Protein AF-0000000076640493 (afdb_homodimer)

Radius of gyration: 22.5 Å; Cα contacts (8 Å, |Δi|>4): 505; chains: 2; bounding box: 35×68×51 Å

Solvent-accessible surface area (backbone atoms only — not comparable to full-atom values): 16383 Å² total; per-residue (Å²): 97,77,55,54,70,62,35,29,51,44,50,42,51,49,31,52,55,39,29,30,78,77,80,55,56,39,42,59,64,56,50,20,62,59,52,73,42,58,56,70,62,48,51,54,45,51,48,40,34,31,75,62,58,53,27,40,75,43,84,66,97,79,19,25,38,29,68,58,60,61,37,74,76,38,31,47,40,57,54,40,35,49,64,70,41,64,49,76,70,67,59,42,83,66,68,30,63,79,46,38,92,88,50,30,35,66,56,38,71,66,46,49,54,52,35,49,51,52,48,50,54,29,55,74,34,26,30,30,62,38,19,49,50,18,54,75,65,67,36,30,76,34,60,86,53,67,69,78,69,44,70,114,96,78,55,55,70,64,34,30,51,44,51,43,50,49,30,52,54,40,33,35,82,77,78,56,57,39,41,61,63,56,52,19,64,61,51,72,39,58,57,70,61,47,49,54,45,50,47,40,34,31,74,63,58,52,27,39,74,42,84,64,96,80,20,24,39,30,68,58,61,60,36,72,75,39,31,46,39,56,54,40,34,49,65,70,41,65,49,77,68,67,59,43,86,66,69,30,63,82,47,38,93,89,49,28,35,66,57,39,70,67,47,49,54,52,36,48,50,51,49,50,55,29,54,74,34,26,30,31,60,38,19,50,50,19,55,76,65,67,39,32,76,32,60,84,53,67,67,75,71,40,67,132

Sequence (304 aa):
MLLSKSCVYGLRATLLLASYQNGGYTSIKDLSNKLDISFHFLTKILQQLTAAELLESMKGPKGGVRLSGESSDITLREVVIAIDGPDIFTECVLGLPGCGSEKPCPMHAMWAETRDDIEQMLQTTSLEDMSKEGMEQDLRITADGHFVWGEPMLLSKSCVYGLRATLLLASYQNGGYTSIKDLSNKLDISFHFLTKILQQLTAAELLESMKGPKGGVRLSGESSDITLREVVIAIDGPDIFTECVLGLPGCGSEKPCPMHAMWAETRDDIEQMLQTTSLEDMSKEGMEQDLRITADGHFVWGEP

Nearest PDB structures (foldseek):
  2y75-assembly1_E  TM=9.078E-01  e=1.718E-09  Bacillus subtilis
  6hse-assembly1_A  TM=7.631E-01  e=3.726E-09  Streptomyces venezuelae ATCC 10712
  6y45-assembly2_D  TM=7.497E-01  e=2.936E-09  Streptomyces venezuelae ATCC 10712
  3lwf-assembly1_A  TM=7.817E-01  e=1.109E-07  Listeria innocua
  7b0c-assembly1_B  TM=7.750E-01  e=1.130E-06  Streptomyces coelicolor A3(2)

Organism: NCBI:txid1194090

Structure (mmCIF, N/CA/C/O backbone):
data_AF-0000000076640493-model_v1
#
loop_
_entity.id
_entity.type
_entity.pdbx_description
1 polymer 'Transcriptional regulator, BadM/Rrf2 family'
#
loop_
_atom_site.group_PDB
_atom_site.id
_atom_site.type_symbol
_atom_site.label_atom_id
_atom_site.label_alt_id
_atom_site.label_comp_id
_atom_site.label_asym_id
_atom_site.label_entity_id
_atom_site.label_seq_id
_atom_site.pdbx_PDB_ins_code
_atom_site.Cartn_x
_atom_site.Cartn_y
_atom_site.Cartn_z
_atom_site.occupancy
_atom_site.B_iso_or_equiv
_atom_site.auth_seq_id
_atom_site.auth_comp_id
_atom_site.auth_asym_id
_atom_site.auth_atom_id
_atom_site.pdbx_PDB_model_num
ATOM 1 N N . MET A 1 1 ? -4.316 -0.406 -2.629 1 67.12 1 MET A N 1
ATOM 2 C CA . MET A 1 1 ? -3.59 -1.666 -2.75 1 67.12 1 MET A CA 1
ATOM 3 C C . MET A 1 1 ? -2.127 -1.489 -2.359 1 67.12 1 MET A C 1
ATOM 5 O O . MET A 1 1 ? -1.512 -0.471 -2.682 1 67.12 1 MET A O 1
ATOM 9 N N . LEU A 1 2 ? -1.674 -2.475 -1.563 1 78.62 2 LEU A N 1
ATOM 10 C CA . LEU A 1 2 ? -0.295 -2.482 -1.087 1 78.62 2 LEU A CA 1
ATOM 11 C C . LEU A 1 2 ? 0.681 -2.637 -2.248 1 78.62 2 LEU A C 1
ATOM 13 O O . LEU A 1 2 ? 1.714 -1.965 -2.291 1 78.62 2 LEU A O 1
ATOM 17 N N . LEU A 1 3 ? 0.283 -3.41 -3.189 1 91.81 3 LEU A N 1
ATOM 18 C CA . LEU A 1 3 ? 1.104 -3.736 -4.348 1 91.81 3 LEU A CA 1
ATOM 19 C C . LEU A 1 3 ? 0.457 -3.23 -5.633 1 91.81 3 LEU A C 1
ATOM 21 O O . LEU A 1 3 ? -0.768 -3.107 -5.711 1 91.81 3 LEU A O 1
ATOM 25 N N . SER A 1 4 ? 1.359 -2.945 -6.645 1 93.06 4 SER A N 1
ATOM 26 C CA . SER A 1 4 ? 0.813 -2.566 -7.941 1 93.06 4 SER A CA 1
ATOM 27 C C . SER A 1 4 ? 0.044 -3.721 -8.578 1 93.06 4 SER A C 1
ATOM 29 O O . SER A 1 4 ? 0.229 -4.879 -8.203 1 93.06 4 SER A O 1
ATOM 31 N N . LYS A 1 5 ? -0.754 -3.369 -9.523 1 93.69 5 LYS A N 1
ATOM 32 C CA . LYS A 1 5 ? -1.479 -4.398 -10.266 1 93.69 5 LYS A CA 1
ATOM 33 C C . LYS A 1 5 ? -0.515 -5.371 -10.938 1 93.69 5 LYS A C 1
ATOM 35 O O . LYS A 1 5 ? -0.752 -6.582 -10.945 1 93.69 5 LYS A O 1
ATOM 40 N N . SER A 1 6 ? 0.51 -4.828 -11.531 1 97.19 6 SER A N 1
ATOM 41 C CA . SER A 1 6 ? 1.519 -5.66 -12.172 1 97.19 6 SER A CA 1
ATOM 42 C C . SER A 1 6 ? 2.117 -6.664 -11.195 1 97.19 6 SER A C 1
ATOM 44 O O . SER A 1 6 ? 2.299 -7.836 -11.531 1 97.19 6 SER A O 1
ATOM 46 N N . CYS A 1 7 ? 2.445 -6.199 -10.078 1 97.06 7 CYS A N 1
ATOM 47 C CA . CYS A 1 7 ? 3.055 -7.066 -9.078 1 97.06 7 CYS A CA 1
ATOM 48 C C . CYS A 1 7 ? 2.082 -8.156 -8.641 1 97.06 7 CYS A C 1
ATOM 50 O O . CYS A 1 7 ? 2.471 -9.312 -8.477 1 97.06 7 CYS A O 1
ATOM 52 N N . VAL A 1 8 ? 0.856 -7.797 -8.438 1 95.88 8 VAL A N 1
ATOM 53 C CA . VAL A 1 8 ? -0.184 -8.75 -8.062 1 95.88 8 VAL A CA 1
ATOM 54 C C . VAL A 1 8 ? -0.294 -9.844 -9.117 1 95.88 8 VAL A C 1
ATOM 56 O O . VAL A 1 8 ? -0.27 -11.031 -8.797 1 95.88 8 VAL A O 1
ATOM 59 N N . TYR A 1 9 ? -0.321 -9.469 -10.297 1 96.94 9 TYR A N 1
ATOM 60 C CA . TYR A 1 9 ? -0.409 -10.438 -11.391 1 96.94 9 TYR A CA 1
ATOM 61 C C . TYR A 1 9 ? 0.854 -11.281 -11.469 1 96.94 9 TYR A C 1
ATOM 63 O O . TYR A 1 9 ? 0.787 -12.484 -11.758 1 96.94 9 TYR A O 1
ATOM 71 N N . GLY A 1 10 ? 1.921 -10.648 -11.25 1 97.94 10 GLY A N 1
ATOM 72 C CA . GLY A 1 10 ? 3.172 -11.391 -11.219 1 97.94 10 GLY A CA 1
ATOM 73 C C . GLY A 1 10 ? 3.199 -12.461 -10.141 1 97.94 10 GLY A C 1
ATOM 74 O O . GLY A 1 10 ? 3.662 -13.578 -10.383 1 97.94 10 GLY A O 1
ATOM 75 N N . LEU A 1 11 ? 2.719 -12.055 -9.023 1 96.81 11 LEU A N 1
ATOM 76 C CA . LEU A 1 11 ? 2.646 -13.023 -7.93 1 96.81 11 LEU A CA 1
ATOM 77 C C . LEU A 1 11 ? 1.721 -14.18 -8.289 1 96.81 11 LEU A C 1
ATOM 79 O O . LEU A 1 11 ? 2.072 -15.344 -8.086 1 96.81 11 LEU A O 1
ATOM 83 N N . ARG A 1 12 ? 0.592 -13.883 -8.844 1 96 12 ARG A N 1
ATOM 84 C CA . ARG A 1 12 ? -0.339 -14.93 -9.234 1 96 12 ARG A CA 1
ATOM 85 C C . ARG A 1 12 ? 0.286 -15.852 -10.281 1 96 12 ARG A C 1
ATOM 87 O O . ARG A 1 12 ? 0.169 -17.078 -10.18 1 96 12 ARG A O 1
ATOM 94 N N . ALA A 1 13 ? 0.928 -15.312 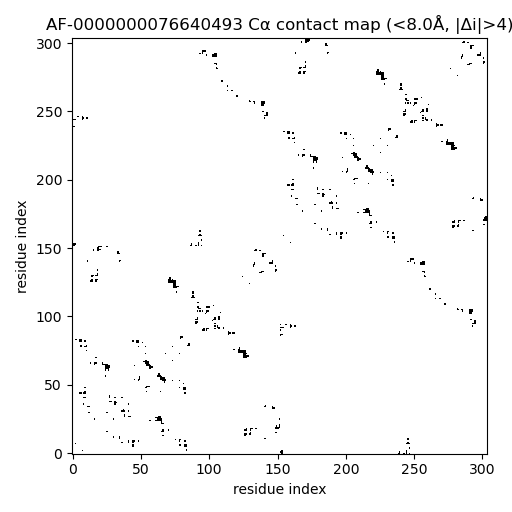-11.195 1 96.62 13 ALA A N 1
ATOM 95 C CA . ALA A 1 13 ? 1.551 -16.078 -12.273 1 96.62 13 ALA A CA 1
ATOM 96 C C . ALA A 1 13 ? 2.65 -17 -11.727 1 96.62 13 ALA A C 1
ATOM 98 O O . ALA A 1 13 ? 2.715 -18.172 -12.078 1 96.62 13 ALA A O 1
ATOM 99 N N . THR A 1 14 ? 3.477 -16.469 -10.906 1 96.88 14 THR A N 1
ATOM 100 C CA . THR A 1 14 ? 4.598 -17.25 -10.398 1 96.88 14 THR A CA 1
ATOM 101 C C . THR A 1 14 ? 4.109 -18.328 -9.438 1 96.88 14 THR A C 1
ATOM 103 O O . THR A 1 14 ? 4.695 -19.406 -9.359 1 96.88 14 THR A O 1
ATOM 106 N N . LEU A 1 15 ? 3.094 -18.031 -8.719 1 95.25 15 LEU A N 1
ATOM 107 C CA . LEU A 1 15 ? 2.516 -19.047 -7.848 1 95.25 15 LEU A CA 1
ATOM 108 C C . LEU A 1 15 ? 1.942 -20.203 -8.656 1 95.25 15 LEU A C 1
ATOM 110 O O . LEU A 1 15 ? 2.115 -21.375 -8.297 1 95.25 15 LEU A O 1
ATOM 114 N N . LEU A 1 16 ? 1.281 -19.859 -9.711 1 94.19 16 LEU A N 1
ATOM 115 C CA . LEU A 1 16 ? 0.752 -20.891 -10.594 1 94.19 16 LEU A CA 1
ATOM 116 C C . LEU A 1 16 ? 1.881 -21.719 -11.188 1 94.19 16 LEU A C 1
ATOM 118 O O . LEU A 1 16 ? 1.824 -22.953 -11.172 1 94.19 16 LEU A O 1
ATOM 122 N N . LEU A 1 17 ? 2.871 -21.094 -11.656 1 95.25 17 LEU A N 1
ATOM 123 C CA . LEU A 1 17 ? 4.016 -21.797 -12.227 1 95.25 17 LEU A CA 1
ATOM 124 C C . LEU A 1 17 ? 4.664 -22.719 -11.195 1 95.25 17 LEU A C 1
ATOM 126 O O . LEU A 1 17 ? 5.07 -23.828 -11.523 1 95.25 17 LEU A O 1
ATOM 130 N N . ALA A 1 18 ? 4.809 -22.203 -10 1 94.62 18 ALA A N 1
ATOM 131 C CA . ALA A 1 18 ? 5.422 -22.969 -8.93 1 94.62 18 ALA A CA 1
ATOM 132 C C . ALA A 1 18 ? 4.613 -24.234 -8.617 1 94.62 18 ALA A C 1
ATOM 134 O O . ALA A 1 18 ? 5.141 -25.203 -8.055 1 94.62 18 ALA A O 1
ATOM 135 N N . SER A 1 19 ? 3.363 -24.188 -8.922 1 92.69 19 SER A N 1
ATOM 136 C CA . SER A 1 19 ? 2.494 -25.328 -8.641 1 92.69 19 SER A CA 1
ATOM 137 C C . SER A 1 19 ? 2.678 -26.422 -9.688 1 92.69 19 SER A C 1
ATOM 139 O O . SER A 1 19 ? 2.232 -27.547 -9.484 1 92.69 19 SER A O 1
ATOM 141 N N . TYR A 1 20 ? 3.326 -25.953 -10.758 1 89 20 TYR A N 1
ATOM 142 C CA . TYR A 1 20 ? 3.549 -26.938 -11.82 1 89 20 TYR A CA 1
ATOM 143 C C . TYR A 1 20 ? 4.727 -27.844 -11.484 1 89 20 TYR A C 1
ATOM 145 O O . TYR A 1 20 ? 5.715 -27.391 -10.891 1 89 20 TYR A O 1
ATOM 153 N N . GLN A 1 21 ? 4.629 -29.141 -11.555 1 73.56 21 GLN A N 1
ATOM 154 C CA . GLN A 1 21 ? 5.598 -30.141 -11.109 1 73.56 21 GLN A CA 1
ATOM 155 C C . GLN A 1 21 ? 6.574 -30.484 -12.227 1 73.56 21 GLN A C 1
ATOM 157 O O . GLN A 1 21 ? 7.637 -31.062 -11.977 1 73.56 21 GLN A O 1
ATOM 162 N N . ASN A 1 22 ? 6.336 -30.141 -13.445 1 68.44 22 ASN A N 1
ATOM 163 C CA . ASN A 1 22 ? 7.098 -30.734 -14.531 1 68.44 22 ASN A CA 1
ATOM 164 C C . ASN A 1 22 ? 8.281 -29.859 -14.938 1 68.44 22 ASN A C 1
ATOM 166 O O . ASN A 1 22 ? 9.133 -30.281 -15.727 1 68.44 22 ASN A O 1
ATOM 170 N N . GLY A 1 23 ? 8.391 -28.734 -14.359 1 74.25 23 GLY A N 1
ATOM 171 C CA . GLY A 1 23 ? 9.508 -27.844 -14.648 1 74.25 23 GLY A CA 1
ATOM 172 C C . GLY A 1 23 ? 9.562 -27.422 -16.109 1 74.25 23 GLY A C 1
ATOM 173 O O . GLY A 1 23 ? 10.562 -26.844 -16.547 1 74.25 23 GLY A O 1
ATOM 174 N N . GLY A 1 24 ? 8.609 -27.797 -17 1 87 24 GLY A N 1
ATOM 175 C CA . GLY A 1 24 ? 8.602 -27.422 -18.406 1 87 24 GLY A CA 1
ATOM 176 C C . GLY A 1 24 ? 8.141 -26 -18.656 1 87 24 GLY A C 1
ATOM 177 O O . GLY A 1 24 ? 7.754 -25.297 -17.703 1 87 24 GLY A O 1
ATOM 178 N N . TYR A 1 25 ? 8.359 -25.656 -19.906 1 94.56 25 TYR A N 1
ATOM 179 C CA . TYR A 1 25 ? 7.91 -24.328 -20.312 1 94.56 25 TYR A CA 1
ATOM 180 C C . TYR A 1 25 ? 6.395 -24.281 -20.422 1 94.56 25 TYR A C 1
ATOM 182 O O . TYR A 1 25 ? 5.77 -25.219 -20.906 1 94.56 25 TYR A O 1
ATOM 190 N N . THR A 1 26 ? 5.828 -23.203 -19.953 1 94.81 26 THR A N 1
ATOM 191 C CA . THR A 1 26 ? 4.395 -22.953 -20.062 1 94.81 26 THR A CA 1
ATOM 192 C C . THR A 1 26 ? 4.121 -21.781 -21 1 94.81 26 THR A C 1
ATOM 194 O O . THR A 1 26 ? 4.742 -20.719 -20.875 1 94.81 26 THR A O 1
ATOM 197 N N . SER A 1 27 ? 3.17 -22.031 -21.922 1 95.44 27 SER A N 1
ATOM 198 C CA . SER A 1 27 ? 2.84 -20.969 -22.859 1 95.44 27 SER A CA 1
ATOM 199 C C . SER A 1 27 ? 2.213 -19.766 -22.156 1 95.44 27 SER A C 1
ATOM 201 O O . SER A 1 27 ? 1.412 -19.938 -21.234 1 95.44 27 SER A O 1
ATOM 203 N N . ILE A 1 28 ? 2.629 -18.609 -22.641 1 96.19 28 ILE A N 1
ATOM 204 C CA . ILE A 1 28 ? 2.074 -17.391 -22.078 1 96.19 28 ILE A CA 1
ATOM 205 C C . ILE A 1 28 ? 0.57 -17.344 -22.328 1 96.19 28 ILE A C 1
ATOM 207 O O . ILE A 1 28 ? -0.191 -16.859 -21.484 1 96.19 28 ILE A O 1
ATOM 211 N N . LYS A 1 29 ? 0.167 -17.875 -23.406 1 95.56 29 LYS A N 1
ATOM 212 C CA . LYS A 1 29 ? -1.255 -17.953 -23.734 1 95.56 29 LYS A CA 1
ATOM 213 C C . LYS A 1 29 ? -2.016 -18.781 -22.703 1 95.56 29 LYS A C 1
ATOM 215 O O . LYS A 1 29 ? -3.094 -18.391 -22.25 1 95.56 29 LYS A O 1
ATOM 220 N N . ASP A 1 30 ? -1.459 -19.875 -22.375 1 93.44 30 ASP A N 1
ATOM 221 C CA . ASP A 1 30 ? -2.084 -20.734 -21.391 1 93.44 30 ASP A CA 1
ATOM 222 C C . ASP A 1 30 ? -2.191 -20.031 -20.031 1 93.44 30 ASP A C 1
ATOM 224 O O . ASP A 1 30 ? -3.238 -20.094 -19.391 1 93.44 30 ASP A O 1
ATOM 228 N N . LEU A 1 31 ? -1.169 -19.422 -19.625 1 94.75 31 LEU A N 1
ATOM 229 C CA . LEU A 1 31 ? -1.162 -18.688 -18.359 1 94.75 31 LEU A CA 1
ATOM 230 C C . LEU A 1 31 ? -2.189 -17.562 -18.375 1 94.75 31 LEU A C 1
ATOM 232 O O . LEU A 1 31 ? -2.922 -17.375 -17.406 1 94.75 31 LEU A O 1
ATOM 236 N N . SER A 1 32 ? -2.154 -16.844 -19.453 1 96.44 32 SER A N 1
ATOM 237 C CA . SER A 1 32 ? -3.104 -15.758 -19.625 1 96.44 32 SER A CA 1
ATOM 238 C C . SER A 1 32 ? -4.539 -16.234 -19.469 1 96.44 32 SER A C 1
ATOM 240 O O . SER A 1 32 ? -5.328 -15.633 -18.734 1 96.44 32 SER A O 1
ATOM 242 N N . ASN A 1 33 ? -4.895 -17.312 -20.078 1 94.25 33 ASN A N 1
ATOM 243 C CA . ASN A 1 33 ? -6.238 -17.875 -20.016 1 94.25 33 ASN A CA 1
ATOM 244 C C . ASN A 1 33 ? -6.578 -18.359 -18.609 1 94.25 33 ASN A C 1
ATOM 246 O O . ASN A 1 33 ? -7.656 -18.062 -18.094 1 94.25 33 ASN A O 1
ATOM 250 N N . LYS A 1 34 ? -5.68 -19.047 -18.031 1 92.88 34 LYS A N 1
ATOM 251 C CA . LYS A 1 34 ? -5.926 -19.641 -16.719 1 92.88 34 LYS A CA 1
ATOM 252 C C . LYS A 1 34 ? -6.07 -18.562 -15.641 1 92.88 34 LYS A C 1
ATOM 254 O O . LYS A 1 34 ? -6.852 -18.719 -14.703 1 92.88 34 LYS A O 1
ATOM 259 N N . LEU A 1 35 ? -5.355 -17.5 -15.781 1 94.62 35 LEU A N 1
ATOM 260 C CA . LEU A 1 35 ? -5.328 -16.469 -14.758 1 94.62 35 LEU A CA 1
ATOM 261 C C . LEU A 1 35 ? -6.297 -15.344 -15.094 1 94.62 35 LEU A C 1
ATOM 263 O O . LEU A 1 35 ? -6.516 -14.445 -14.273 1 94.62 35 LEU A O 1
ATOM 267 N N . ASP A 1 36 ? -6.812 -15.344 -16.25 1 93.94 36 ASP A N 1
ATOM 268 C CA . ASP A 1 36 ? -7.711 -14.297 -16.719 1 93.94 36 ASP A CA 1
ATOM 269 C C . ASP A 1 36 ? -7.023 -12.93 -16.688 1 93.94 36 ASP A C 1
ATOM 271 O O . ASP A 1 36 ? -7.539 -11.984 -16.109 1 93.94 36 ASP A O 1
ATOM 275 N N . ILE A 1 37 ? -5.832 -12.922 -17.172 1 95.38 37 ILE A N 1
ATOM 276 C CA . ILE A 1 37 ? -5.035 -11.719 -17.375 1 95.38 37 ILE A CA 1
ATOM 277 C C . ILE A 1 37 ? -4.727 -11.555 -18.859 1 95.38 37 ILE A C 1
ATOM 279 O O . ILE A 1 37 ? -4.379 -12.523 -19.531 1 95.38 37 ILE A O 1
ATOM 283 N N . SER A 1 38 ? -4.922 -10.398 -19.344 1 97.12 38 SER A N 1
ATOM 284 C CA . SER A 1 38 ? -4.695 -10.18 -20.766 1 97.12 38 SER A CA 1
ATOM 285 C C . SER A 1 38 ? -3.303 -10.641 -21.172 1 97.12 38 SER A C 1
ATOM 287 O O . SER A 1 38 ? -2.338 -10.469 -20.438 1 97.12 38 SER A O 1
ATOM 289 N N . PHE A 1 39 ? -3.189 -11.141 -22.422 1 97.44 39 PHE A N 1
ATOM 290 C CA . PHE A 1 39 ? -1.939 -11.664 -22.969 1 97.44 39 PHE A CA 1
ATOM 291 C C . PHE A 1 39 ? -0.862 -10.586 -22.984 1 97.44 39 PHE A C 1
ATOM 293 O O . PHE A 1 39 ? 0.264 -10.82 -22.531 1 97.44 39 PHE A O 1
ATOM 300 N N . HIS A 1 40 ? -1.171 -9.484 -23.406 1 97.38 40 HIS A N 1
ATOM 301 C CA . HIS A 1 40 ? -0.215 -8.391 -23.531 1 97.38 40 HIS A CA 1
ATOM 302 C C . HIS A 1 40 ? 0.305 -7.945 -22.172 1 97.38 40 HIS A C 1
ATOM 304 O O . HIS A 1 40 ? 1.513 -7.781 -21.984 1 97.38 40 HIS A O 1
ATOM 310 N N . PHE A 1 41 ? -0.58 -7.805 -21.281 1 97.44 41 PHE A N 1
ATOM 311 C CA . PHE A 1 41 ? -0.206 -7.352 -19.953 1 97.44 41 PHE A CA 1
ATOM 312 C C . PHE A 1 41 ? 0.65 -8.391 -19.25 1 97.44 41 PHE A C 1
ATOM 314 O O . PHE A 1 41 ? 1.67 -8.062 -18.641 1 97.44 41 PHE A O 1
ATOM 321 N N . LEU A 1 42 ? 0.273 -9.625 -19.391 1 97.94 42 LEU A N 1
ATOM 322 C CA . LEU A 1 42 ? 1.023 -10.703 -18.75 1 97.94 42 LEU A CA 1
ATOM 323 C C . LEU A 1 42 ? 2.412 -10.836 -19.375 1 97.94 42 LEU A C 1
ATOM 325 O O . LEU A 1 42 ? 3.393 -11.07 -18.656 1 97.94 42 LEU A O 1
ATOM 329 N N . THR A 1 43 ? 2.455 -10.672 -20.625 1 97.88 43 THR A N 1
ATOM 330 C CA . THR A 1 43 ? 3.734 -10.766 -21.328 1 97.88 43 THR A CA 1
ATOM 331 C C . THR A 1 43 ? 4.734 -9.758 -20.766 1 97.88 43 THR A C 1
ATOM 333 O O . THR A 1 43 ? 5.887 -10.094 -20.5 1 97.88 43 THR A O 1
ATOM 336 N N . LYS A 1 44 ? 4.316 -8.609 -20.531 1 98.12 44 LYS A N 1
ATOM 337 C CA . LYS A 1 44 ? 5.188 -7.566 -19.984 1 98.12 44 LYS A CA 1
ATOM 338 C C . LYS A 1 44 ? 5.676 -7.93 -18.594 1 98.12 44 LYS A C 1
ATOM 340 O O . LYS A 1 44 ? 6.844 -7.73 -18.266 1 98.12 44 LYS A O 1
ATOM 345 N N . ILE A 1 45 ? 4.816 -8.375 -17.844 1 98.44 45 ILE A N 1
ATOM 346 C CA . ILE A 1 45 ? 5.137 -8.758 -16.469 1 98.44 45 ILE A CA 1
ATOM 347 C C . ILE A 1 45 ? 6.148 -9.906 -16.484 1 98.44 45 ILE A C 1
ATOM 349 O O . ILE A 1 45 ? 7.133 -9.875 -15.734 1 98.44 45 ILE A O 1
ATOM 353 N N . LEU A 1 46 ? 5.895 -10.883 -17.359 1 98.38 46 LEU A N 1
ATOM 354 C CA . LEU A 1 46 ? 6.777 -12.039 -17.422 1 98.38 46 LEU A CA 1
ATOM 355 C C . LEU A 1 46 ? 8.148 -11.648 -17.969 1 98.38 46 LEU A C 1
ATOM 357 O O . LEU A 1 46 ? 9.164 -12.211 -17.562 1 98.38 46 LEU A O 1
ATOM 361 N N . GLN A 1 47 ? 8.164 -10.695 -18.797 1 98.12 47 GLN A N 1
ATOM 362 C CA . GLN A 1 47 ? 9.43 -10.164 -19.281 1 98.12 47 GLN A CA 1
ATOM 363 C C . GLN A 1 47 ? 10.234 -9.531 -18.141 1 98.12 47 GLN A C 1
ATOM 365 O O . GLN A 1 47 ? 11.453 -9.711 -18.062 1 98.12 47 GLN A O 1
ATOM 370 N N . GLN A 1 48 ? 9.586 -8.828 -17.297 1 98.38 48 GLN A N 1
ATOM 371 C CA . GLN A 1 48 ? 10.25 -8.219 -16.156 1 98.38 48 GLN A CA 1
ATOM 372 C C . GLN A 1 48 ? 10.805 -9.289 -15.211 1 98.38 48 GLN A C 1
ATOM 374 O O . GLN A 1 48 ? 11.922 -9.156 -14.711 1 98.38 48 GLN A O 1
ATOM 379 N N . LEU A 1 49 ? 10.078 -10.273 -15.031 1 98.62 49 LEU A N 1
ATOM 380 C CA . LEU A 1 49 ? 10.5 -11.352 -14.148 1 98.62 49 LEU A CA 1
ATOM 381 C C . LEU A 1 49 ? 11.664 -12.125 -14.758 1 98.62 49 LEU A C 1
ATOM 383 O O . LEU A 1 49 ? 12.547 -12.602 -14.039 1 98.62 49 LEU A O 1
ATOM 387 N N . THR A 1 50 ? 11.648 -12.266 -16.078 1 98.5 50 THR A N 1
ATOM 388 C CA . THR A 1 50 ? 12.75 -12.898 -16.781 1 98.5 50 THR A CA 1
ATOM 389 C C . THR A 1 50 ? 14.008 -12.047 -16.703 1 98.5 50 THR A C 1
ATOM 391 O O . THR A 1 50 ? 15.102 -12.562 -16.453 1 98.5 50 THR A O 1
ATOM 394 N N . ALA A 1 51 ? 13.828 -10.797 -16.875 1 98.19 51 ALA A N 1
ATOM 395 C CA . ALA A 1 51 ? 14.961 -9.875 -16.781 1 98.19 51 ALA A CA 1
ATOM 396 C C . ALA A 1 51 ? 15.578 -9.914 -15.383 1 98.19 51 ALA A C 1
ATOM 398 O O . ALA A 1 51 ? 16.781 -9.727 -15.227 1 98.19 51 ALA A O 1
ATOM 399 N N . ALA A 1 52 ? 14.789 -10.203 -14.406 1 98.12 52 ALA A N 1
ATOM 400 C CA . ALA A 1 52 ? 15.25 -10.289 -13.023 1 98.12 52 ALA A CA 1
ATOM 401 C C . ALA A 1 52 ? 15.781 -11.68 -12.703 1 98.12 52 ALA A C 1
ATOM 403 O O . ALA A 1 52 ? 16.078 -11.984 -11.547 1 98.12 52 ALA A O 1
ATOM 404 N N . GLU A 1 53 ? 15.766 -12.57 -13.664 1 98 53 GLU A N 1
ATOM 405 C CA . GLU A 1 53 ? 16.328 -13.914 -13.594 1 98 53 GLU A CA 1
ATOM 406 C C . GLU A 1 53 ? 15.508 -14.812 -12.688 1 98 53 GLU A C 1
ATOM 408 O O . GLU A 1 53 ? 16.031 -15.766 -12.102 1 98 53 GLU A O 1
ATOM 413 N N . LEU A 1 54 ? 14.289 -14.469 -12.547 1 98 54 LEU A N 1
ATOM 414 C CA . LEU A 1 54 ? 13.383 -15.32 -11.781 1 98 54 LEU A CA 1
ATOM 415 C C . LEU A 1 54 ? 12.688 -16.328 -12.695 1 98 54 LEU A C 1
ATOM 417 O O . LEU A 1 54 ? 12.227 -17.375 -12.227 1 98 54 LEU A O 1
ATOM 421 N N . LEU A 1 55 ? 12.586 -15.953 -13.953 1 98 55 LEU A N 1
ATOM 422 C CA . LEU A 1 55 ? 12.031 -16.828 -14.977 1 98 55 LEU A CA 1
ATOM 423 C C . LEU A 1 55 ? 13.023 -17.016 -16.125 1 98 55 LEU A C 1
ATOM 425 O O . LEU A 1 55 ? 13.961 -16.234 -16.281 1 98 55 LEU A O 1
ATOM 429 N N . GLU A 1 56 ? 12.805 -18.078 -16.812 1 97.31 56 GLU A N 1
ATOM 430 C CA . GLU A 1 56 ? 13.414 -18.328 -18.109 1 97.31 56 GLU A CA 1
ATOM 431 C C . GLU A 1 56 ? 12.367 -18.359 -19.219 1 97.31 56 GLU A C 1
ATOM 433 O O . GLU A 1 56 ? 11.219 -18.75 -18.984 1 97.31 56 GLU A O 1
ATOM 438 N N . SER A 1 57 ? 12.82 -17.938 -20.375 1 96.56 57 SER A N 1
ATOM 439 C CA . SER A 1 57 ? 11.891 -17.922 -21.516 1 96.56 57 SER A CA 1
ATOM 440 C C . SER A 1 57 ? 12.5 -18.625 -22.719 1 96.56 57 SER A C 1
ATOM 442 O O . SER A 1 57 ? 13.719 -18.703 -22.859 1 96.56 57 SER A O 1
ATOM 444 N N . MET A 1 58 ? 11.609 -19.172 -23.469 1 95.12 58 MET A N 1
ATOM 445 C CA . MET A 1 58 ? 11.984 -19.828 -24.703 1 95.12 58 MET A CA 1
ATOM 446 C C . MET A 1 58 ? 10.992 -19.5 -25.812 1 95.12 58 MET A C 1
ATOM 448 O O . MET A 1 58 ? 9.773 -19.594 -25.625 1 95.12 58 MET A O 1
ATOM 452 N N . LYS A 1 59 ? 11.508 -19.125 -26.969 1 90.75 59 LYS A N 1
ATOM 453 C CA . LYS A 1 59 ? 10.68 -18.781 -28.109 1 90.75 59 LYS A CA 1
ATOM 454 C C . LYS A 1 59 ? 10.25 -20.047 -28.859 1 90.75 59 LYS A C 1
ATOM 456 O O . LYS A 1 59 ? 10.914 -21.078 -28.766 1 90.75 59 LYS A O 1
ATOM 461 N N . GLY A 1 60 ? 9.164 -20.016 -29.547 1 88.31 60 GLY A N 1
ATOM 462 C CA . GLY A 1 60 ? 8.742 -21.109 -30.406 1 88.31 60 GLY A CA 1
ATOM 463 C C . GLY A 1 60 ? 7.477 -21.797 -29.938 1 88.31 60 GLY A C 1
ATOM 464 O O . GLY A 1 60 ? 6.977 -21.5 -28.844 1 88.31 60 GLY A O 1
ATOM 465 N N . PRO A 1 61 ? 6.953 -22.781 -30.734 1 86.62 61 PRO A N 1
ATOM 466 C CA . PRO A 1 61 ? 5.688 -23.453 -30.438 1 86.62 61 PRO A CA 1
ATOM 467 C C . PRO A 1 61 ? 5.719 -24.219 -29.125 1 86.62 61 PRO A C 1
ATOM 469 O O . PRO A 1 61 ? 4.68 -24.422 -28.484 1 86.62 61 PRO A O 1
ATOM 472 N N . LYS A 1 62 ? 6.855 -24.719 -28.703 1 88.12 62 LYS A N 1
ATOM 473 C CA . LYS A 1 62 ? 6.973 -25.438 -27.438 1 88.12 62 LYS A CA 1
ATOM 474 C C . LYS A 1 62 ? 7.57 -24.547 -26.359 1 88.12 62 LYS A C 1
ATOM 476 O O . LYS A 1 62 ? 8 -25.047 -25.312 1 88.12 62 LYS A O 1
ATOM 481 N N . GLY A 1 63 ? 7.57 -23.25 -26.703 1 93.5 63 GLY A N 1
ATOM 482 C CA . GLY A 1 63 ? 8.203 -22.344 -25.766 1 93.5 63 GLY A CA 1
ATOM 483 C C . GLY A 1 63 ? 7.25 -21.797 -24.719 1 93.5 63 GLY A C 1
ATOM 484 O O . GLY A 1 63 ? 6.25 -22.438 -24.391 1 93.5 63 GLY A O 1
ATOM 485 N N . GLY A 1 64 ? 7.75 -20.734 -24.031 1 96.31 64 GLY A N 1
ATOM 486 C CA . GLY A 1 64 ? 7.047 -20.125 -22.922 1 96.31 64 GLY A CA 1
ATOM 487 C C . GLY A 1 64 ? 7.973 -19.703 -21.797 1 96.31 64 GLY A C 1
ATOM 488 O O . GLY A 1 64 ? 9.062 -19.172 -22.031 1 96.31 64 GLY A O 1
ATOM 489 N N . VAL A 1 65 ? 7.387 -19.859 -20.625 1 97 65 VAL A N 1
ATOM 490 C CA . VAL A 1 65 ? 8.172 -19.422 -19.469 1 97 65 VAL A CA 1
ATOM 491 C C . VAL A 1 65 ? 8.172 -20.516 -18.406 1 97 65 VAL A C 1
ATOM 493 O O . VAL A 1 65 ? 7.262 -21.344 -18.359 1 97 65 VAL A O 1
ATOM 496 N N . ARG A 1 66 ? 9.211 -20.516 -17.656 1 96.25 66 ARG A N 1
ATOM 497 C CA . ARG A 1 66 ? 9.305 -21.359 -16.453 1 96.25 66 ARG A CA 1
ATOM 498 C C . ARG A 1 66 ? 10.125 -20.656 -15.375 1 96.25 66 ARG A C 1
ATOM 500 O O . ARG A 1 66 ? 10.812 -19.672 -15.641 1 96.25 66 ARG A O 1
ATOM 507 N N . LEU A 1 67 ? 9.992 -21.203 -14.164 1 96.56 67 LEU A N 1
ATOM 508 C CA . LEU A 1 67 ? 10.828 -20.672 -13.102 1 96.56 67 LEU A CA 1
ATOM 509 C C . LEU A 1 67 ? 12.305 -20.938 -13.375 1 96.56 67 LEU A C 1
ATOM 511 O O . LEU A 1 67 ? 12.656 -22.016 -13.859 1 96.56 67 LEU A O 1
ATOM 515 N N . SER A 1 68 ? 13.227 -19.984 -13.18 1 94.88 68 SER A N 1
ATOM 516 C CA . SER A 1 68 ? 14.656 -20.141 -13.438 1 94.88 68 SER A CA 1
ATOM 517 C C . SER A 1 68 ? 15.297 -21.109 -12.453 1 94.88 68 SER A C 1
ATOM 519 O O . SER A 1 68 ? 16.391 -21.641 -12.711 1 94.88 68 SER A O 1
ATOM 521 N N . GLY A 1 69 ? 14.734 -21.422 -11.336 1 90.56 69 GLY A N 1
ATOM 522 C CA . GLY A 1 69 ? 15.219 -22.328 -10.305 1 90.56 69 GLY A CA 1
ATOM 523 C C . GLY A 1 69 ? 14.109 -23 -9.523 1 90.56 69 GLY A C 1
ATOM 524 O O . GLY A 1 69 ? 12.969 -23.062 -9.992 1 90.56 69 GLY A O 1
ATOM 525 N N . GLU A 1 70 ? 14.531 -23.562 -8.461 1 94.06 70 GLU A N 1
ATOM 526 C CA . GLU A 1 70 ? 13.539 -24.203 -7.605 1 94.06 70 GLU A CA 1
ATOM 527 C C . GLU A 1 70 ? 12.602 -23.172 -6.977 1 94.06 70 GLU A C 1
ATOM 529 O O . GLU A 1 70 ? 13.039 -22.094 -6.57 1 94.06 70 GLU A O 1
ATOM 534 N N . SER A 1 71 ? 11.328 -23.547 -6.957 1 94.88 71 SER A N 1
ATOM 535 C CA . SER A 1 71 ? 10.328 -22.672 -6.359 1 94.88 71 SER A CA 1
ATOM 536 C C . SER A 1 71 ? 10.633 -22.422 -4.887 1 94.88 71 SER A C 1
ATOM 538 O O . SER A 1 71 ? 10.219 -21.391 -4.332 1 94.88 71 SER A O 1
ATOM 540 N N . SER A 1 72 ? 11.391 -23.328 -4.195 1 95.56 72 SER A N 1
ATOM 541 C CA . SER A 1 72 ? 11.758 -23.188 -2.787 1 95.56 72 SER A CA 1
ATOM 542 C C . SER A 1 72 ? 12.805 -22.094 -2.596 1 95.56 72 SER A C 1
ATOM 544 O O . SER A 1 72 ? 12.992 -21.594 -1.485 1 95.56 72 SER A O 1
ATOM 546 N N . ASP A 1 73 ? 13.445 -21.703 -3.721 1 95.56 73 ASP A N 1
ATOM 547 C CA . ASP A 1 73 ? 14.555 -20.766 -3.643 1 95.56 73 ASP A CA 1
ATOM 548 C C . ASP A 1 73 ? 14.094 -19.344 -3.98 1 95.56 73 ASP A C 1
ATOM 550 O O . ASP A 1 73 ? 14.859 -18.391 -3.828 1 95.56 73 ASP A O 1
ATOM 554 N N . ILE A 1 74 ? 12.977 -19.219 -4.469 1 96.88 74 ILE A N 1
ATOM 555 C CA . ILE A 1 74 ? 12.445 -17.922 -4.852 1 96.88 74 ILE A CA 1
ATOM 556 C C . ILE A 1 74 ? 11.438 -17.438 -3.805 1 96.88 74 ILE A C 1
ATOM 558 O O . ILE A 1 74 ? 10.43 -18.109 -3.549 1 96.88 74 ILE A O 1
ATOM 562 N N . THR A 1 75 ? 11.711 -16.281 -3.221 1 97.62 75 THR A N 1
ATOM 563 C CA . THR A 1 75 ? 10.836 -15.727 -2.197 1 97.62 75 THR A CA 1
ATOM 564 C C . THR A 1 75 ? 9.828 -14.758 -2.811 1 97.62 75 THR A C 1
ATOM 566 O O . THR A 1 75 ? 10.016 -14.289 -3.936 1 97.62 75 THR A O 1
ATOM 569 N N . LEU A 1 76 ? 8.812 -14.461 -2.074 1 96.94 76 LEU A N 1
ATOM 570 C CA . LEU A 1 76 ? 7.84 -13.469 -2.52 1 96.94 76 LEU A CA 1
ATOM 571 C C . LEU A 1 76 ? 8.469 -12.086 -2.619 1 96.94 76 LEU A C 1
ATOM 573 O O . LEU A 1 76 ? 8.109 -11.297 -3.488 1 96.94 76 LEU A O 1
ATOM 577 N N . ARG A 1 77 ? 9.406 -11.852 -1.742 1 97.19 77 ARG A N 1
ATOM 578 C CA . ARG A 1 77 ? 10.109 -10.578 -1.745 1 97.19 77 ARG A CA 1
ATOM 579 C C . ARG A 1 77 ? 10.82 -10.352 -3.074 1 97.19 77 ARG A C 1
ATOM 581 O O . ARG A 1 77 ? 10.797 -9.242 -3.617 1 97.19 77 ARG A O 1
ATOM 588 N N . GLU A 1 78 ? 11.422 -11.383 -3.57 1 98.19 78 GLU A N 1
ATOM 589 C CA . GLU A 1 78 ? 12.141 -11.273 -4.836 1 98.19 78 GLU A CA 1
ATOM 590 C C . GLU A 1 78 ? 11.188 -10.922 -5.98 1 98.19 78 GLU A C 1
ATOM 592 O O . GLU A 1 78 ? 11.531 -10.125 -6.855 1 98.19 78 GLU A O 1
ATOM 597 N N . VAL A 1 79 ? 10.016 -11.469 -5.98 1 98.12 79 VAL A N 1
ATOM 598 C CA . VAL A 1 79 ? 9.023 -11.188 -7.012 1 98.12 79 VAL A CA 1
ATOM 599 C C . VAL A 1 79 ? 8.57 -9.734 -6.906 1 98.12 79 VAL A C 1
ATOM 601 O O . VAL A 1 79 ? 8.508 -9.023 -7.914 1 98.12 79 VAL A O 1
ATOM 604 N N . VAL A 1 80 ? 8.359 -9.281 -5.723 1 97.31 80 VAL A N 1
ATOM 605 C CA . VAL A 1 80 ? 7.902 -7.918 -5.492 1 97.31 80 VAL A CA 1
ATOM 606 C C . VAL A 1 80 ? 8.969 -6.93 -5.953 1 97.31 80 VAL A C 1
ATOM 608 O O . VAL A 1 80 ? 8.672 -5.977 -6.68 1 97.31 80 VAL A O 1
ATOM 611 N N . ILE A 1 81 ? 10.211 -7.191 -5.629 1 97.81 81 ILE A N 1
ATOM 612 C CA . ILE A 1 81 ? 11.297 -6.285 -5.98 1 97.81 81 ILE A CA 1
ATOM 613 C C . ILE A 1 81 ? 11.461 -6.25 -7.5 1 97.81 81 ILE A C 1
ATOM 615 O O . ILE A 1 81 ? 11.711 -5.188 -8.078 1 97.81 81 ILE A O 1
ATOM 619 N N . ALA A 1 82 ? 11.289 -7.34 -8.07 1 98.38 82 ALA A N 1
ATOM 620 C CA . ALA A 1 82 ? 11.492 -7.441 -9.516 1 98.38 82 ALA A CA 1
ATOM 621 C C . ALA A 1 82 ? 10.508 -6.566 -10.273 1 98.38 82 ALA A C 1
ATOM 623 O O . ALA A 1 82 ? 10.82 -6.039 -11.344 1 98.38 82 ALA A O 1
ATOM 624 N N . ILE A 1 83 ? 9.344 -6.379 -9.75 1 98.06 83 ILE A N 1
ATOM 625 C CA . ILE A 1 83 ? 8.289 -5.703 -10.5 1 98.06 83 ILE A CA 1
ATOM 626 C C . ILE A 1 83 ? 8.086 -4.293 -9.945 1 98.06 83 ILE A C 1
ATOM 628 O O . ILE A 1 83 ? 8.117 -3.316 -10.695 1 98.06 83 ILE A O 1
ATOM 632 N N . ASP A 1 84 ? 7.953 -4.195 -8.602 1 96.12 84 ASP A N 1
ATOM 633 C CA . ASP A 1 84 ? 7.629 -2.912 -7.984 1 96.12 84 ASP A CA 1
ATOM 634 C C . ASP A 1 84 ? 8.883 -2.205 -7.484 1 96.12 84 ASP A C 1
ATOM 636 O O . ASP A 1 84 ? 8.844 -1.025 -7.133 1 96.12 84 ASP A O 1
ATOM 640 N N . GLY A 1 85 ? 10.016 -2.9 -7.461 1 95.75 85 GLY A N 1
ATOM 641 C CA . GLY A 1 85 ? 11.195 -2.346 -6.824 1 95.75 85 GLY A CA 1
ATOM 642 C C . GLY A 1 85 ? 11.164 -2.447 -5.312 1 95.75 85 GLY A C 1
ATOM 643 O O . GLY A 1 85 ? 10.219 -3.004 -4.742 1 95.75 85 GLY A O 1
ATOM 644 N N . PRO A 1 86 ? 12.188 -1.935 -4.633 1 94 86 PRO A N 1
ATOM 645 C CA . PRO A 1 86 ? 12.344 -2.105 -3.188 1 94 86 PRO A CA 1
ATOM 646 C C . PRO A 1 86 ? 11.672 -0.995 -2.3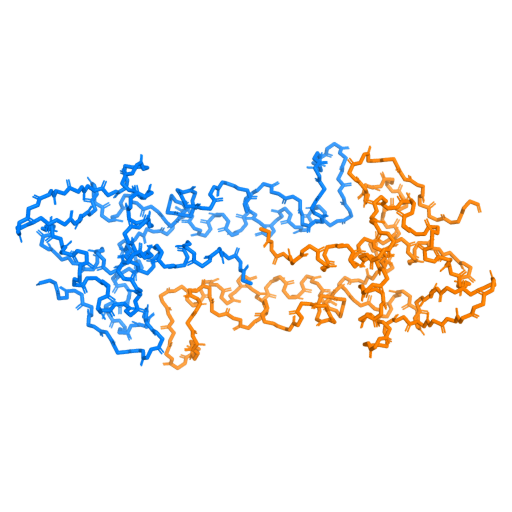87 1 94 86 PRO A C 1
ATOM 648 O O . PRO A 1 86 ? 11.711 -1.007 -1.154 1 94 86 PRO A O 1
ATOM 651 N N . ASP A 1 87 ? 10.977 -0.111 -2.994 1 90.31 87 ASP A N 1
ATOM 652 C CA . ASP A 1 87 ? 10.492 1.11 -2.354 1 90.31 87 ASP A CA 1
ATOM 653 C C . ASP A 1 87 ? 9.539 0.789 -1.205 1 90.31 87 ASP A C 1
ATOM 655 O O . ASP A 1 87 ? 9.547 1.464 -0.173 1 90.31 87 ASP A O 1
ATOM 659 N N . ILE A 1 88 ? 8.703 -0.215 -1.374 1 88.88 88 ILE A N 1
ATOM 660 C CA . ILE A 1 88 ? 7.707 -0.543 -0.358 1 88.88 88 ILE A CA 1
ATOM 661 C C . ILE A 1 88 ? 8.406 -0.884 0.956 1 88.88 88 ILE A C 1
ATOM 663 O O . ILE A 1 88 ? 7.793 -0.821 2.025 1 88.88 88 ILE A O 1
ATOM 667 N N . PHE A 1 89 ? 9.672 -1.175 0.885 1 92.06 89 PHE A N 1
ATOM 668 C CA . PHE A 1 89 ? 10.383 -1.593 2.084 1 92.06 89 PHE A CA 1
ATOM 669 C C . PHE A 1 89 ? 11.211 -0.442 2.652 1 92.06 89 PHE A C 1
ATOM 671 O O . PHE A 1 89 ? 11.836 -0.58 3.705 1 92.06 89 PHE A O 1
ATOM 678 N N . THR A 1 90 ? 11.211 0.735 1.98 1 90.5 90 THR A N 1
ATOM 679 C CA . THR A 1 90 ? 12.117 1.787 2.418 1 90.5 90 THR A CA 1
ATOM 680 C C . THR A 1 90 ? 11.406 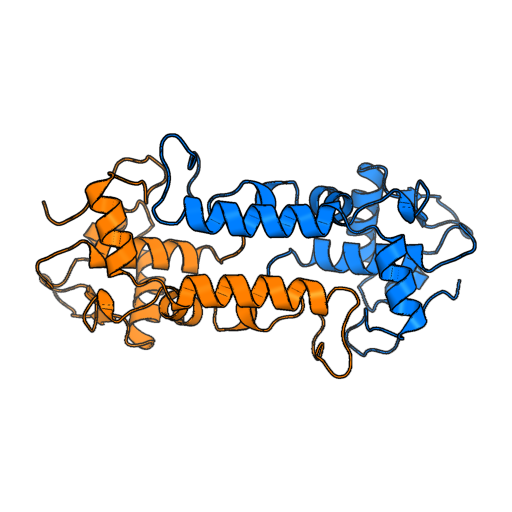3.137 2.457 1 90.5 90 THR A C 1
ATOM 682 O O . THR A 1 90 ? 11.883 4.078 3.094 1 90.5 90 THR A O 1
ATOM 685 N N . GLU A 1 91 ? 10.336 3.244 1.838 1 89.69 91 GLU A N 1
ATOM 686 C CA . GLU A 1 91 ? 9.711 4.547 1.625 1 89.69 91 GLU A CA 1
ATOM 687 C C . GLU A 1 91 ? 9.008 5.035 2.891 1 89.69 91 GLU A C 1
ATOM 689 O O . GLU A 1 91 ? 8.492 4.234 3.67 1 89.69 91 GLU A O 1
ATOM 694 N N . CYS A 1 92 ? 9.039 6.32 3.02 1 92.5 92 CYS A N 1
ATOM 695 C CA . CYS A 1 92 ? 8.289 7 4.066 1 92.5 92 CYS A CA 1
ATOM 696 C C . CYS A 1 92 ? 6.789 6.883 3.828 1 92.5 92 CYS A C 1
ATOM 698 O O . CYS A 1 92 ? 6.316 7.07 2.705 1 92.5 92 CYS A O 1
ATOM 700 N N . VAL A 1 93 ? 6.105 6.645 4.902 1 90.5 93 VAL A N 1
ATOM 701 C CA . VAL A 1 93 ? 4.664 6.465 4.766 1 90.5 93 VAL A CA 1
ATOM 702 C C . VAL A 1 93 ? 4.012 7.785 4.359 1 90.5 93 VAL A C 1
ATOM 704 O O . VAL A 1 93 ? 2.951 7.793 3.732 1 90.5 93 VAL A O 1
ATOM 707 N N . LEU A 1 94 ? 4.648 8.93 4.668 1 91.75 94 LEU A N 1
ATOM 708 C CA . LEU A 1 94 ? 4.121 10.242 4.305 1 91.75 94 LEU A CA 1
ATOM 709 C C . LEU A 1 94 ? 4.734 10.727 2.996 1 91.75 94 LEU A C 1
ATOM 711 O O . LEU A 1 94 ? 4.625 11.906 2.654 1 91.75 94 LEU A O 1
ATOM 715 N N . GLY A 1 95 ? 5.418 9.906 2.334 1 90 95 GLY A N 1
ATOM 716 C CA . GLY A 1 95 ? 5.934 10.203 1.006 1 90 95 GLY A CA 1
ATOM 717 C C . GLY A 1 95 ? 7.047 11.227 1.013 1 90 95 GLY A C 1
ATOM 718 O O . GLY A 1 95 ? 7.23 11.961 0.037 1 90 95 GLY A O 1
ATOM 719 N N . LEU A 1 96 ? 7.738 11.297 2.057 1 92.06 96 LEU A N 1
ATOM 720 C CA . LEU A 1 96 ? 8.75 12.336 2.199 1 92.06 96 LEU A CA 1
ATOM 721 C C . LEU A 1 96 ? 10.133 11.805 1.844 1 92.06 96 LEU A C 1
ATOM 723 O O . LEU A 1 96 ? 10.672 10.938 2.541 1 92.06 96 LEU A O 1
ATOM 727 N N . PRO A 1 97 ? 10.617 12.406 0.775 1 86.81 97 PRO A N 1
ATOM 728 C CA . PRO A 1 97 ? 11.984 11.992 0.471 1 86.81 97 PRO A CA 1
ATOM 729 C C . PRO A 1 97 ? 12.969 12.344 1.583 1 86.81 97 PRO A C 1
ATOM 731 O O . PRO A 1 97 ? 12.852 13.406 2.205 1 86.81 97 PRO A O 1
ATOM 734 N N . GLY A 1 98 ? 13.898 11.469 1.912 1 83.19 98 GLY A N 1
ATOM 735 C CA . GLY A 1 98 ? 14.922 11.734 2.912 1 83.19 98 GLY A CA 1
ATOM 736 C C . GLY A 1 98 ? 14.484 11.391 4.32 1 83.19 98 GLY A C 1
ATOM 737 O O . GLY A 1 98 ? 15.273 11.477 5.262 1 83.19 98 GLY A O 1
ATOM 738 N N . CYS A 1 99 ? 13.227 11.102 4.473 1 89.94 99 CYS A N 1
ATOM 739 C CA . CYS A 1 99 ? 12.781 10.648 5.785 1 89.94 99 CYS A CA 1
ATOM 740 C C . CYS A 1 99 ? 13.594 9.445 6.25 1 89.94 99 CYS A C 1
ATOM 742 O O . CYS A 1 99 ? 13.758 8.477 5.504 1 89.94 99 CYS A O 1
ATOM 744 N N . GLY A 1 100 ? 14.125 9.523 7.449 1 87.31 100 GLY A N 1
ATOM 745 C CA . GLY A 1 100 ? 14.93 8.477 8.055 1 87.31 100 GLY A CA 1
ATOM 746 C C . GLY A 1 100 ? 15.172 8.688 9.539 1 87.31 100 GLY A C 1
ATOM 747 O O . GLY A 1 100 ? 14.523 9.539 10.156 1 87.31 100 GLY A O 1
ATOM 748 N N . SER A 1 101 ? 16.031 7.902 10.062 1 85.69 101 SER A N 1
ATOM 749 C CA . SER A 1 101 ? 16.297 7.941 11.5 1 85.69 101 SER A CA 1
ATOM 750 C C . SER A 1 101 ? 16.859 9.289 11.914 1 85.69 101 SER A C 1
ATOM 752 O O . SER A 1 101 ? 16.625 9.75 13.039 1 85.69 101 SER A O 1
ATOM 754 N N . GLU A 1 102 ? 17.5 9.992 11.07 1 85.5 102 GLU A N 1
ATOM 755 C CA . GLU A 1 102 ? 18.094 11.281 11.391 1 85.5 102 GLU A CA 1
ATOM 756 C C . GLU A 1 102 ? 17.047 12.391 11.422 1 85.5 102 GLU A C 1
ATOM 758 O O . GLU A 1 102 ? 17.078 13.258 12.297 1 85.5 102 GLU A O 1
ATOM 763 N N . LYS A 1 103 ? 16.094 12.367 10.469 1 88.25 103 LYS A N 1
ATOM 764 C CA . LYS A 1 103 ? 14.984 13.32 10.391 1 88.25 103 LYS A CA 1
ATOM 765 C C . LYS A 1 103 ? 13.672 12.617 10.086 1 88.25 103 LYS A C 1
ATOM 767 O O . LYS A 1 103 ? 13.188 12.656 8.945 1 88.25 103 LYS A O 1
ATOM 772 N N . PRO A 1 104 ? 13.18 12.055 11.055 1 92.75 104 PRO A N 1
ATOM 773 C CA . PRO A 1 104 ? 11.992 11.219 10.859 1 92.75 104 PRO A CA 1
ATOM 774 C C . PRO A 1 104 ? 10.719 12.047 10.688 1 92.75 104 PRO A C 1
ATOM 776 O O . PRO A 1 104 ? 10.68 13.219 11.07 1 92.75 104 PRO A O 1
ATOM 779 N N . CYS A 1 105 ? 9.828 11.469 10.047 1 92.81 105 CYS A N 1
ATOM 780 C CA . CYS A 1 105 ? 8.469 12 10.102 1 92.81 105 CYS A CA 1
ATOM 781 C C . CYS A 1 105 ? 7.746 11.523 11.352 1 92.81 105 CYS A C 1
ATOM 783 O O . CYS A 1 105 ? 8.219 10.617 12.039 1 92.81 105 CYS A O 1
ATOM 785 N N . PRO A 1 106 ? 6.598 12.062 11.633 1 90.94 106 PRO A N 1
ATOM 786 C CA . PRO A 1 106 ? 5.91 11.703 12.875 1 90.94 106 PRO A CA 1
ATOM 787 C C . PRO A 1 106 ? 5.465 10.242 12.898 1 90.94 106 PRO A C 1
ATOM 789 O O . PRO A 1 106 ? 5.238 9.68 13.977 1 90.94 106 PRO A O 1
ATOM 792 N N . MET A 1 107 ? 5.395 9.602 11.781 1 90.44 107 MET A N 1
ATOM 793 C CA . MET A 1 107 ? 4.93 8.219 11.711 1 90.44 107 MET A CA 1
ATOM 794 C C . MET A 1 107 ? 6.094 7.27 11.438 1 90.44 107 MET A C 1
ATOM 796 O O . MET A 1 107 ? 5.883 6.078 11.211 1 90.44 107 MET A O 1
ATOM 800 N N . HIS A 1 108 ? 7.203 7.746 11.523 1 92.19 108 HIS A N 1
ATOM 801 C CA . HIS A 1 108 ? 8.367 7.012 11.039 1 92.19 108 HIS A CA 1
ATOM 802 C C . HIS A 1 108 ? 8.562 5.715 11.812 1 92.19 108 HIS A C 1
ATOM 804 O O . HIS A 1 108 ? 8.641 4.637 11.219 1 92.19 108 HIS A O 1
ATOM 810 N N . ALA A 1 109 ? 8.633 5.797 13.133 1 89.38 109 ALA A N 1
ATOM 811 C CA . ALA A 1 109 ? 8.961 4.637 13.961 1 89.38 109 ALA A CA 1
ATOM 812 C C . ALA A 1 109 ? 7.867 3.574 13.867 1 89.38 109 ALA A C 1
ATOM 814 O O . ALA A 1 109 ? 8.164 2.385 13.719 1 89.38 109 ALA A O 1
ATOM 815 N N . MET A 1 110 ? 6.68 4.008 13.953 1 86.81 110 MET A N 1
ATOM 816 C CA . MET A 1 110 ? 5.566 3.062 13.891 1 86.81 110 MET A CA 1
ATOM 817 C C . MET A 1 110 ? 5.496 2.395 12.523 1 86.81 110 MET A C 1
ATOM 819 O O . MET A 1 110 ? 5.266 1.187 12.43 1 86.81 110 MET A O 1
ATOM 823 N N . TRP A 1 111 ? 5.723 3.15 11.516 1 89.69 111 TRP A N 1
ATOM 824 C CA . TRP A 1 111 ? 5.68 2.611 10.156 1 89.69 111 TRP A CA 1
ATOM 825 C C . TRP A 1 111 ? 6.875 1.697 9.898 1 89.69 111 TRP A C 1
ATOM 827 O O . TRP A 1 111 ? 6.742 0.665 9.234 1 89.69 111 TRP A O 1
ATOM 837 N N . ALA A 1 112 ? 8 2.07 10.398 1 91.25 112 ALA A N 1
ATOM 838 C CA . ALA A 1 112 ? 9.203 1.264 10.195 1 91.25 112 ALA A CA 1
ATOM 839 C C . ALA A 1 112 ? 9 -0.154 10.719 1 91.25 112 ALA A C 1
ATOM 841 O O . ALA A 1 112 ? 9.398 -1.125 10.07 1 91.25 112 ALA A O 1
ATOM 842 N N . GLU A 1 113 ? 8.422 -0.267 11.859 1 90.19 113 GLU A N 1
ATOM 843 C CA . GLU A 1 113 ? 8.148 -1.585 12.43 1 90.19 113 GLU A CA 1
ATOM 844 C C . GLU A 1 113 ? 7.207 -2.389 11.539 1 90.19 113 GLU A C 1
ATOM 846 O O . GLU A 1 113 ? 7.453 -3.566 11.266 1 90.19 113 GLU A O 1
ATOM 851 N N . THR A 1 114 ? 6.145 -1.772 11.156 1 88.56 114 THR A N 1
ATOM 852 C CA . THR A 1 114 ? 5.168 -2.416 10.281 1 88.56 114 THR A CA 1
ATOM 853 C C . THR A 1 114 ? 5.809 -2.809 8.953 1 88.56 114 THR A C 1
ATOM 855 O O . THR A 1 114 ? 5.605 -3.922 8.461 1 88.56 114 THR A O 1
ATOM 858 N N . ARG A 1 115 ? 6.492 -1.972 8.367 1 90.5 115 ARG A N 1
ATOM 859 C CA . ARG A 1 115 ? 7.195 -2.195 7.105 1 90.5 115 ARG A CA 1
ATOM 860 C C . ARG A 1 115 ? 8.164 -3.365 7.219 1 90.5 115 ARG A C 1
ATOM 862 O O . ARG A 1 115 ? 8.242 -4.203 6.32 1 90.5 115 ARG A O 1
ATOM 869 N N . ASP A 1 116 ? 8.906 -3.363 8.328 1 92.06 116 ASP A N 1
ATOM 870 C CA . ASP A 1 116 ? 9.836 -4.461 8.57 1 92.06 116 ASP A CA 1
ATOM 871 C C . ASP A 1 116 ? 9.094 -5.797 8.656 1 92.06 116 ASP A C 1
ATOM 873 O O . ASP A 1 116 ? 9.578 -6.816 8.164 1 92.06 116 ASP A O 1
ATOM 877 N N . ASP A 1 117 ? 7.988 -5.785 9.273 1 89 117 ASP A N 1
ATOM 878 C CA . ASP A 1 117 ? 7.176 -6.996 9.383 1 89 117 ASP A CA 1
ATOM 879 C C . ASP A 1 117 ? 6.715 -7.469 8.008 1 89 117 ASP A C 1
ATOM 881 O O . ASP A 1 117 ? 6.727 -8.672 7.723 1 89 117 ASP A O 1
ATOM 885 N N . ILE A 1 118 ? 6.316 -6.602 7.18 1 90.19 118 ILE A N 1
ATOM 886 C CA . ILE A 1 118 ? 5.898 -6.926 5.816 1 90.19 118 ILE A CA 1
ATOM 887 C C . ILE A 1 118 ? 7.07 -7.539 5.051 1 90.19 118 ILE A C 1
ATOM 889 O O . ILE A 1 118 ? 6.922 -8.578 4.41 1 90.19 118 ILE A O 1
ATOM 893 N N . GLU A 1 119 ? 8.164 -6.895 5.145 1 94 119 GLU A N 1
ATOM 894 C CA . GLU A 1 119 ? 9.344 -7.379 4.434 1 94 119 GLU A CA 1
ATOM 895 C C . GLU A 1 119 ? 9.727 -8.781 4.898 1 94 119 GLU A C 1
ATOM 897 O O . GLU A 1 119 ? 10.023 -9.656 4.082 1 94 119 GLU A O 1
ATOM 902 N N . GLN A 1 120 ? 9.766 -8.938 6.168 1 93.38 120 GLN A N 1
ATOM 903 C CA . GLN A 1 120 ? 10.133 -10.234 6.727 1 93.38 120 GLN A CA 1
ATOM 904 C C . GLN A 1 120 ? 9.164 -11.328 6.262 1 93.38 120 GLN A C 1
ATOM 906 O O . GLN A 1 120 ? 9.594 -12.43 5.914 1 93.38 120 GLN A O 1
ATOM 911 N N . MET A 1 121 ? 7.918 -11.008 6.273 1 89.5 121 MET A N 1
ATOM 912 C CA . MET A 1 121 ? 6.902 -11.953 5.82 1 89.5 121 MET A CA 1
ATOM 913 C C . MET A 1 121 ? 7.145 -12.367 4.375 1 89.5 121 MET A C 1
ATOM 915 O O . MET A 1 121 ? 7.109 -13.555 4.047 1 89.5 121 MET A O 1
ATOM 919 N N . LEU A 1 122 ? 7.422 -11.469 3.508 1 94.31 122 LEU A N 1
ATOM 920 C CA . LEU A 1 122 ? 7.633 -11.727 2.09 1 94.31 122 LEU A CA 1
ATOM 921 C C . LEU A 1 122 ? 8.969 -12.438 1.858 1 94.31 122 LEU A C 1
ATOM 923 O O . LEU A 1 122 ? 9.094 -13.242 0.937 1 94.31 122 LEU A O 1
ATOM 927 N N . GLN A 1 123 ? 9.914 -12.164 2.703 1 96 123 GLN A N 1
ATOM 928 C CA . GLN A 1 123 ? 11.258 -12.711 2.568 1 96 123 GLN A CA 1
ATOM 929 C C . GLN A 1 123 ? 11.312 -14.156 3.039 1 96 123 GLN A C 1
ATOM 931 O O . GLN A 1 123 ? 12.07 -14.961 2.5 1 96 123 GLN A O 1
ATOM 936 N N . THR A 1 124 ? 10.539 -14.492 3.984 1 94.81 124 THR A N 1
ATOM 937 C CA . THR A 1 124 ? 10.633 -15.812 4.594 1 94.81 124 THR A CA 1
ATOM 938 C C . THR A 1 124 ? 9.641 -16.781 3.955 1 94.81 124 THR A C 1
ATOM 940 O O . THR A 1 124 ? 9.578 -17.953 4.332 1 94.81 124 THR A O 1
ATOM 943 N N . THR A 1 125 ? 8.852 -16.344 3.043 1 94.5 125 THR A N 1
ATOM 944 C CA . THR A 1 125 ? 7.891 -17.188 2.342 1 94.5 125 THR A CA 1
ATOM 945 C C . THR A 1 125 ? 8.344 -17.438 0.905 1 94.5 125 THR A C 1
ATOM 947 O O . THR A 1 125 ? 8.562 -16.5 0.144 1 94.5 125 THR A O 1
ATOM 950 N N . SER A 1 126 ? 8.453 -18.703 0.59 1 96.19 126 SER A N 1
ATOM 951 C CA . SER A 1 126 ? 8.844 -19.078 -0.77 1 96.19 126 SER A CA 1
ATOM 952 C C . SER A 1 126 ? 7.621 -19.312 -1.648 1 96.19 126 SER A C 1
ATOM 954 O O . SER A 1 126 ? 6.512 -19.5 -1.143 1 96.19 126 SER A O 1
ATOM 956 N N . LEU A 1 127 ? 7.898 -19.312 -2.965 1 96.12 127 LEU A N 1
ATOM 957 C CA . LEU A 1 127 ? 6.832 -19.672 -3.895 1 96.12 127 LEU A CA 1
ATOM 958 C C . LEU A 1 127 ? 6.332 -21.078 -3.637 1 96.12 127 LEU A C 1
ATOM 960 O O . LEU A 1 127 ? 5.137 -21.359 -3.742 1 96.12 127 LEU A O 1
ATOM 964 N N . GLU A 1 128 ? 7.246 -21.938 -3.328 1 94.25 128 GLU A N 1
ATOM 965 C CA . GLU A 1 128 ? 6.883 -23.328 -3.072 1 94.25 128 GLU A CA 1
ATOM 966 C C . GLU A 1 128 ? 5.93 -23.438 -1.888 1 94.25 128 GLU A C 1
ATOM 968 O O . GLU A 1 128 ? 4.914 -24.125 -1.966 1 94.25 128 GLU A O 1
ATOM 973 N N . ASP A 1 129 ? 6.273 -22.781 -0.777 1 93.06 129 ASP A N 1
ATOM 974 C CA . ASP A 1 129 ? 5.426 -22.781 0.409 1 93.06 129 ASP A CA 1
ATOM 975 C C . ASP A 1 129 ? 4 -22.359 0.067 1 93.06 129 ASP A C 1
ATOM 977 O O . ASP A 1 129 ? 3.037 -23.047 0.42 1 93.06 129 ASP A O 1
ATOM 981 N N . MET A 1 130 ? 3.895 -21.406 -0.687 1 92.81 130 MET A N 1
ATOM 982 C CA . MET A 1 130 ? 2.594 -20.812 -0.981 1 92.81 130 MET A CA 1
ATOM 983 C C . MET A 1 130 ? 1.826 -21.656 -1.992 1 92.81 130 MET A C 1
ATOM 985 O O . MET A 1 130 ? 0.615 -21.844 -1.862 1 92.81 130 MET A O 1
ATOM 989 N N . SER A 1 131 ? 2.52 -22.078 -2.963 1 92.75 131 SER A N 1
ATOM 990 C CA . SER A 1 131 ? 1.865 -22.891 -3.986 1 92.75 131 SER A CA 1
ATOM 991 C C . SER A 1 131 ? 1.39 -24.219 -3.418 1 92.75 131 SER A C 1
ATOM 993 O O . SER A 1 131 ? 0.314 -24.703 -3.775 1 92.75 131 SER A O 1
ATOM 995 N N . LYS A 1 132 ? 2.174 -24.797 -2.602 1 91.62 132 LYS A N 1
ATOM 996 C CA . LYS A 1 132 ? 1.782 -26.062 -1.973 1 91.62 132 LYS A CA 1
ATOM 997 C C . LYS A 1 132 ? 0.524 -25.875 -1.127 1 91.62 132 LYS A C 1
ATOM 999 O O . LYS A 1 132 ? -0.4 -26.688 -1.204 1 91.62 132 LYS A O 1
ATOM 1004 N N . GLU A 1 133 ? 0.597 -24.875 -0.388 1 89.94 133 GLU A N 1
ATOM 1005 C CA . GLU A 1 133 ? -0.591 -24.578 0.407 1 89.94 133 GLU A CA 1
ATOM 1006 C C . GLU A 1 133 ? -1.803 -24.328 -0.484 1 89.94 133 GLU A C 1
ATOM 1008 O O . GLU A 1 133 ? -2.91 -24.766 -0.177 1 89.94 133 GLU A O 1
ATOM 1013 N N . GLY A 1 134 ? -1.597 -23.656 -1.499 1 90.44 134 GLY A N 1
ATOM 1014 C CA . GLY A 1 134 ? -2.66 -23.375 -2.453 1 90.44 134 GLY A CA 1
ATOM 1015 C C . GLY A 1 134 ? -3.266 -24.641 -3.049 1 90.44 134 GLY A C 1
ATOM 1016 O O . GLY A 1 134 ? -4.488 -24.75 -3.145 1 90.44 134 GLY A O 1
ATOM 1017 N N . MET A 1 135 ? -2.422 -25.469 -3.436 1 89.62 135 MET A N 1
ATOM 1018 C CA . MET A 1 135 ? -2.871 -26.734 -4.027 1 89.62 135 MET A CA 1
ATOM 1019 C C . MET A 1 135 ? -3.59 -27.594 -2.994 1 89.62 135 MET A C 1
ATOM 1021 O O . MET A 1 135 ? -4.664 -28.125 -3.27 1 89.62 135 MET A O 1
ATOM 1025 N N . GLU A 1 136 ? -3.012 -27.672 -1.843 1 89.75 136 GLU A N 1
ATOM 1026 C CA . GLU A 1 136 ? -3.547 -28.531 -0.799 1 89.75 136 GLU A CA 1
ATOM 1027 C C . GLU A 1 136 ? -4.914 -28.047 -0.322 1 89.75 136 GLU A C 1
ATOM 1029 O O . GLU A 1 136 ? -5.801 -28.859 -0.036 1 89.75 136 GLU A O 1
ATOM 1034 N N . GLN A 1 137 ? -5.078 -26.797 -0.315 1 89.88 137 GLN A N 1
ATOM 1035 C CA . GLN A 1 137 ? -6.301 -26.234 0.255 1 89.88 137 GLN A CA 1
ATOM 1036 C C . GLN A 1 137 ? -7.195 -25.656 -0.833 1 89.88 137 GLN A C 1
ATOM 1038 O O . GLN A 1 137 ? -8.227 -25.031 -0.534 1 89.88 137 GLN A O 1
ATOM 1043 N N . ASP A 1 138 ? -6.809 -25.812 -2.021 1 88.69 138 ASP A N 1
ATOM 1044 C CA . ASP A 1 138 ? -7.562 -25.312 -3.166 1 88.69 138 ASP A CA 1
ATOM 1045 C C . ASP A 1 138 ? -7.875 -23.828 -3.016 1 88.69 138 ASP A C 1
ATOM 1047 O O . ASP A 1 138 ? -9.031 -23.406 -3.102 1 88.69 138 ASP A O 1
ATOM 1051 N N . LEU A 1 139 ? -6.789 -23.141 -2.756 1 89.56 139 LEU A N 1
ATOM 1052 C CA . LEU A 1 139 ? -6.93 -21.719 -2.5 1 89.56 139 LEU A CA 1
ATOM 1053 C C . LEU A 1 139 ? -7.051 -20.938 -3.805 1 89.56 139 LEU A C 1
ATOM 1055 O O . LEU A 1 139 ? -6.609 -21.406 -4.855 1 89.56 139 LEU A O 1
ATOM 1059 N N . ARG A 1 140 ? -7.609 -19.766 -3.656 1 90.12 140 ARG A N 1
ATOM 1060 C CA . ARG A 1 140 ? -7.918 -18.984 -4.848 1 90.12 140 ARG A CA 1
ATOM 1061 C C . ARG A 1 140 ? -6.715 -18.156 -5.285 1 90.12 140 ARG A C 1
ATOM 1063 O O . ARG A 1 140 ? -6.02 -17.578 -4.449 1 90.12 140 ARG A O 1
ATOM 1070 N N . ILE A 1 141 ? -6.543 -18.141 -6.648 1 90.69 141 ILE A N 1
ATOM 1071 C CA . ILE A 1 141 ? -5.543 -17.203 -7.16 1 90.69 141 ILE A CA 1
ATOM 1072 C C . ILE A 1 141 ? -6.109 -16.453 -8.359 1 90.69 141 ILE A C 1
ATOM 1074 O O . ILE A 1 141 ? -5.387 -15.711 -9.031 1 90.69 141 ILE A O 1
ATOM 1078 N N . THR A 1 142 ? -7.418 -16.672 -8.695 1 91.12 142 THR A N 1
ATOM 1079 C CA . THR A 1 142 ? -8.156 -15.914 -9.695 1 91.12 142 THR A CA 1
ATOM 1080 C C . THR A 1 142 ? -9.422 -15.312 -9.102 1 91.12 142 THR A C 1
ATOM 1082 O O . THR A 1 142 ? -9.891 -15.758 -8.047 1 91.12 142 THR A O 1
ATOM 1085 N N . ALA A 1 143 ? -9.93 -14.336 -9.82 1 85 143 ALA A N 1
ATOM 1086 C CA . ALA A 1 143 ? -11.109 -13.648 -9.305 1 85 143 ALA A CA 1
ATOM 1087 C C . ALA A 1 143 ? -12.312 -14.586 -9.258 1 85 143 ALA A C 1
ATOM 1089 O O . ALA A 1 143 ? -13.094 -14.547 -8.305 1 85 143 ALA A O 1
ATOM 1090 N N . ASP A 1 144 ? -12.484 -15.352 -10.227 1 81.62 144 ASP A N 1
ATOM 1091 C CA . ASP A 1 144 ? -13.648 -16.219 -10.305 1 81.62 144 ASP A CA 1
ATOM 1092 C C . ASP A 1 144 ? -13.453 -17.469 -9.445 1 81.62 144 ASP A C 1
ATOM 1094 O O . ASP A 1 144 ? -14.406 -18.203 -9.164 1 81.62 144 ASP A O 1
ATOM 1098 N N . GLY A 1 145 ? -12.258 -17.641 -8.953 1 76.44 145 GLY A N 1
ATOM 1099 C CA . GLY A 1 145 ? -11.945 -18.781 -8.086 1 76.44 145 GLY A CA 1
ATOM 1100 C C . GLY A 1 145 ? -11.867 -20.094 -8.844 1 76.44 145 GLY A C 1
ATOM 1101 O O . GLY A 1 145 ? -11.727 -21.156 -8.227 1 76.44 145 GLY A O 1
ATOM 1102 N N . HIS A 1 146 ? -12.047 -19.906 -10.094 1 78.31 146 HIS A N 1
ATOM 1103 C CA . HIS A 1 146 ? -12.008 -21.125 -10.898 1 78.31 146 HIS A CA 1
ATOM 1104 C C . HIS A 1 146 ? -10.672 -21.266 -11.617 1 78.31 146 HIS A C 1
ATOM 1106 O O . HIS A 1 146 ? -10.375 -20.5 -12.539 1 78.31 146 HIS A O 1
ATOM 1112 N N . PHE A 1 147 ? -9.844 -21.938 -11.016 1 78.75 147 PHE A N 1
ATOM 1113 C CA . PHE A 1 147 ? -8.562 -22.297 -11.609 1 78.75 147 PHE A CA 1
ATOM 1114 C C . PHE A 1 147 ? -8.109 -23.672 -11.125 1 78.75 147 PHE A C 1
ATOM 1116 O O . PHE A 1 147 ? -8.664 -24.203 -10.164 1 78.75 147 PHE A O 1
ATOM 1123 N N . VAL A 1 148 ? -7.289 -24.281 -11.922 1 76.75 148 VAL A N 1
ATOM 1124 C CA . VAL A 1 148 ? -6.777 -25.578 -11.516 1 76.75 148 VAL A CA 1
ATOM 1125 C C . VAL A 1 148 ? -5.289 -25.469 -11.195 1 76.75 148 VAL A C 1
ATOM 1127 O O . VAL A 1 148 ? -4.5 -25 -12.016 1 76.75 148 VAL A O 1
ATOM 1130 N N . TRP A 1 149 ? -5.035 -25.828 -9.93 1 85.56 149 TRP A N 1
ATOM 1131 C CA . TRP A 1 149 ? -3.639 -25.891 -9.516 1 85.56 149 TRP A CA 1
ATOM 1132 C C . TRP A 1 149 ? -2.93 -27.078 -10.156 1 85.56 149 TRP A C 1
ATOM 1134 O O . TRP A 1 149 ? -3.545 -28.125 -10.391 1 85.56 149 TRP A O 1
ATOM 1144 N N . GLY A 1 150 ? -1.455 -27 -10.234 1 74.06 150 GLY A N 1
ATOM 1145 C CA . GLY A 1 150 ? -0.579 -28.141 -10.484 1 74.06 150 GLY A CA 1
ATOM 1146 C C . GLY A 1 150 ? -0.69 -28.688 -11.891 1 74.06 150 GLY A C 1
ATOM 1147 O O . GLY A 1 150 ? 0.099 -29.531 -12.297 1 74.06 150 GLY A O 1
ATOM 1148 N N . GLU A 1 151 ? -1.831 -28.422 -12.391 1 60.31 151 GLU A N 1
ATOM 1149 C CA . GLU A 1 151 ? -1.919 -29.125 -13.664 1 60.31 151 GLU A CA 1
ATOM 1150 C C . GLU A 1 151 ? -1.036 -28.469 -14.719 1 60.31 151 GLU A C 1
ATOM 1152 O O . GLU A 1 151 ? -1.53 -27.734 -15.586 1 60.31 151 GLU A O 1
ATOM 1157 N N . PRO A 1 152 ? 0.357 -28.641 -14.891 1 47.66 152 PRO A N 1
ATOM 1158 C CA . PRO A 1 152 ? 0.658 -28.609 -16.328 1 47.66 152 PRO A CA 1
ATOM 1159 C C . PRO A 1 152 ? 0.469 -29.953 -17 1 47.66 152 PRO A C 1
ATOM 1161 O O . PRO A 1 152 ? 0.426 -30.984 -16.328 1 47.66 152 PRO A O 1
ATOM 1164 N N . MET B 1 1 ? 3.758 2.76 -2.789 1 67.31 1 MET B N 1
ATOM 1165 C CA . MET B 1 1 ? 3.264 3.512 -1.639 1 67.31 1 MET B CA 1
ATOM 1166 C C . MET B 1 1 ? 2 2.875 -1.072 1 67.31 1 MET B C 1
ATOM 1168 O O . MET B 1 1 ? 1.146 2.402 -1.826 1 67.31 1 MET B O 1
ATOM 1172 N N . LEU B 1 2 ? 2.021 2.797 0.268 1 78.44 2 LEU B N 1
ATOM 1173 C CA . LEU B 1 2 ? 0.9 2.209 0.992 1 78.44 2 LEU B CA 1
ATOM 1174 C C . LEU B 1 2 ? -0.362 3.045 0.808 1 78.44 2 LEU B C 1
ATOM 1176 O O . LEU B 1 2 ? -1.45 2.5 0.612 1 78.44 2 LEU B O 1
ATOM 1180 N N . LEU B 1 3 ? -0.181 4.301 0.762 1 91.75 3 LEU B N 1
ATOM 1181 C CA . LEU B 1 3 ? -1.271 5.266 0.658 1 91.75 3 LEU B CA 1
ATOM 1182 C C . LEU B 1 3 ? -1.178 6.051 -0.644 1 91.75 3 LEU B C 1
ATOM 1184 O O . LEU B 1 3 ? -0.086 6.238 -1.186 1 91.75 3 LEU B O 1
ATOM 1188 N N . SER B 1 4 ? -2.385 6.504 -1.116 1 93.06 4 SER B N 1
ATOM 1189 C CA . SER B 1 4 ? -2.369 7.363 -2.295 1 93.06 4 SER B CA 1
ATOM 1190 C C . SER B 1 4 ? -1.677 8.688 -2.002 1 93.06 4 SER B C 1
ATOM 1192 O O . SER B 1 4 ? -1.53 9.078 -0.839 1 93.06 4 SER B O 1
ATOM 1194 N N . LYS B 1 5 ? -1.301 9.344 -3.047 1 93.62 5 LYS B N 1
ATOM 1195 C CA . LYS B 1 5 ? -0.702 10.664 -2.895 1 93.62 5 LYS B CA 1
ATOM 1196 C C . LYS B 1 5 ? -1.655 11.617 -2.186 1 93.62 5 LYS B C 1
ATOM 1198 O O . LYS B 1 5 ? -1.236 12.406 -1.33 1 93.62 5 LYS B O 1
ATOM 1203 N N . SER B 1 6 ? -2.898 11.57 -2.596 1 97.12 6 SER B N 1
ATOM 1204 C CA . SER B 1 6 ? -3.91 12.414 -1.968 1 97.12 6 SER B CA 1
ATOM 1205 C C . SER B 1 6 ? -3.979 12.164 -0.464 1 97.12 6 SER B C 1
ATOM 1207 O O . SER B 1 6 ? -4.066 13.109 0.321 1 97.12 6 SER B O 1
ATOM 1209 N N . CYS B 1 7 ? -3.988 10.969 -0.114 1 97.06 7 CYS B N 1
ATOM 1210 C CA . CYS B 1 7 ? -4.082 10.625 1.301 1 97.06 7 CYS B CA 1
ATOM 1211 C C . CYS B 1 7 ? -2.854 11.109 2.062 1 97.06 7 CYS B C 1
ATOM 1213 O O . CYS B 1 7 ? -2.971 11.617 3.176 1 97.06 7 CYS B O 1
ATOM 1215 N N . VAL B 1 8 ? -1.711 10.938 1.48 1 95.81 8 VAL B N 1
ATOM 1216 C CA . VAL B 1 8 ? -0.461 11.398 2.078 1 95.81 8 VAL B CA 1
ATOM 1217 C C . VAL B 1 8 ? -0.525 12.906 2.314 1 95.81 8 VAL B C 1
ATOM 1219 O O . VAL B 1 8 ? -0.245 13.383 3.416 1 95.81 8 VAL B O 1
ATOM 1222 N N . TYR B 1 9 ? -0.952 13.602 1.379 1 96.94 9 TYR B N 1
ATOM 1223 C CA . TYR B 1 9 ? -1.071 15.047 1.504 1 96.94 9 TYR B CA 1
ATOM 1224 C C . TYR B 1 9 ? -2.131 15.422 2.531 1 96.94 9 TYR B C 1
ATOM 1226 O O . TYR B 1 9 ? -1.967 16.391 3.279 1 96.94 9 TYR B O 1
ATOM 1234 N N . GLY B 1 10 ? -3.16 14.68 2.516 1 97.94 10 GLY B N 1
ATOM 1235 C CA . GLY B 1 10 ? -4.191 14.898 3.518 1 97.94 10 GLY B CA 1
ATOM 1236 C C . GLY B 1 10 ? -3.691 14.719 4.938 1 97.94 10 GLY B C 1
ATOM 1237 O O . GLY B 1 10 ? -4.02 15.516 5.82 1 97.94 10 GLY B O 1
ATOM 1238 N N . LEU B 1 11 ? -2.934 13.695 5.082 1 96.81 11 LEU B N 1
ATOM 1239 C CA . LEU B 1 11 ? -2.352 13.461 6.398 1 96.81 11 LEU B CA 1
ATOM 1240 C C . LEU B 1 11 ? -1.417 14.594 6.797 1 96.81 11 LEU B C 1
ATOM 1242 O O . LEU B 1 11 ? -1.488 15.102 7.918 1 96.81 11 LEU B O 1
ATOM 1246 N N . ARG B 1 12 ? -0.59 15.023 5.883 1 96 12 ARG B N 1
ATOM 1247 C CA . ARG B 1 12 ? 0.317 16.125 6.168 1 96 12 ARG B CA 1
ATOM 1248 C C . ARG B 1 12 ? -0.456 17.391 6.523 1 96 12 ARG B C 1
ATOM 1250 O O . ARG B 1 12 ? -0.115 18.078 7.484 1 96 12 ARG B O 1
ATOM 1257 N N . ALA B 1 13 ? -1.45 17.672 5.832 1 96.56 13 ALA B N 1
ATOM 1258 C CA . ALA B 1 13 ? -2.258 18.859 6.047 1 96.56 13 ALA B CA 1
ATOM 1259 C C . ALA B 1 13 ? -2.955 18.812 7.402 1 96.56 13 ALA B C 1
ATOM 1261 O O . ALA B 1 13 ? -2.936 19.797 8.156 1 96.56 13 ALA B O 1
ATOM 1262 N N . THR B 1 14 ? -3.535 17.734 7.707 1 96.81 14 THR B N 1
ATOM 1263 C CA . THR B 1 14 ? -4.285 17.625 8.953 1 96.81 14 THR B CA 1
ATOM 1264 C C . THR B 1 14 ? -3.338 17.625 10.156 1 96.81 14 THR B C 1
ATOM 1266 O O . THR B 1 14 ? -3.68 18.125 11.227 1 96.81 14 THR B O 1
ATOM 1269 N N . LEU B 1 15 ? -2.213 17.062 10 1 95.31 15 LEU B N 1
ATOM 1270 C CA . LEU B 1 15 ? -1.22 17.109 11.062 1 95.31 15 LEU B CA 1
ATOM 1271 C C . LEU B 1 15 ? -0.767 18.531 11.328 1 95.31 15 LEU B C 1
ATOM 1273 O O . LEU B 1 15 ? -0.619 18.938 12.484 1 95.31 15 LEU B O 1
ATOM 1277 N N . LEU B 1 16 ? -0.554 19.25 10.266 1 94.19 16 LEU B N 1
ATOM 1278 C CA . LEU B 1 16 ? -0.183 20.641 10.422 1 94.19 16 LEU B CA 1
ATOM 1279 C C . LEU B 1 16 ? -1.294 21.438 11.109 1 94.19 16 LEU B C 1
ATOM 1281 O O . LEU B 1 16 ? -1.036 22.188 12.047 1 94.19 16 LEU B O 1
ATOM 1285 N N . LEU B 1 17 ? -2.471 21.234 10.695 1 95.25 17 LEU B N 1
ATOM 1286 C CA . LEU B 1 17 ? -3.607 21.922 11.297 1 95.25 17 LEU B CA 1
ATOM 1287 C C . LEU B 1 17 ? -3.721 21.578 12.781 1 95.25 17 LEU B C 1
ATOM 1289 O O . LEU B 1 17 ? -4.016 22.453 13.602 1 95.25 17 LEU B O 1
ATOM 1293 N N . ALA B 1 18 ? -3.549 20.312 13.078 1 94.62 18 ALA B N 1
ATOM 1294 C CA . ALA B 1 18 ? -3.643 19.859 14.461 1 94.62 18 ALA B CA 1
ATOM 1295 C C . ALA B 1 18 ? -2.588 20.531 15.336 1 94.62 18 ALA B C 1
ATOM 1297 O O . ALA B 1 18 ? -2.742 20.609 16.562 1 94.62 18 ALA B O 1
ATOM 1298 N N . SER B 1 19 ? -1.529 20.922 14.734 1 92.81 19 SER B N 1
ATOM 1299 C CA . SER B 1 19 ? -0.447 21.562 15.477 1 92.81 19 SER B CA 1
ATOM 1300 C C . SER B 1 19 ? -0.783 23 15.828 1 92.81 19 SER B C 1
ATOM 1302 O O . SER B 1 19 ? -0.121 23.609 16.672 1 92.81 19 SER B O 1
ATOM 1304 N N . TYR B 1 20 ? -1.81 23.438 15.086 1 89.31 20 TYR B N 1
ATOM 1305 C CA . TYR B 1 20 ? -2.211 24.812 15.344 1 89.31 20 TYR B CA 1
ATOM 1306 C C . TYR B 1 20 ? -3.045 24.906 16.625 1 89.31 20 TYR B C 1
ATOM 1308 O O . TYR B 1 20 ? -3.844 24.016 16.906 1 89.31 20 TYR B O 1
ATOM 1316 N N . GLN B 1 21 ? -2.766 25.75 17.547 1 74.06 21 GLN B N 1
ATOM 1317 C CA . GLN B 1 21 ? -3.361 25.859 18.875 1 74.06 21 GLN B CA 1
ATOM 1318 C C . GLN B 1 21 ? -4.59 26.766 18.859 1 74.06 21 GLN B C 1
ATOM 1320 O O . GLN B 1 21 ? -5.406 26.734 19.797 1 74.06 21 GLN B O 1
ATOM 1325 N N . ASN B 1 22 ? -4.816 27.562 17.875 1 68.81 22 ASN B N 1
ATOM 1326 C CA . ASN B 1 22 ? -5.793 28.641 17.984 1 68.81 22 ASN B CA 1
ATOM 1327 C C . ASN B 1 22 ? -7.164 28.203 17.469 1 68.81 22 ASN B C 1
ATOM 1329 O O . ASN B 1 22 ? -8.148 28.938 17.641 1 68.81 22 ASN B O 1
ATOM 1333 N N . GLY B 1 23 ? -7.25 27.062 16.953 1 74.25 23 GLY B N 1
ATOM 1334 C CA . GLY B 1 23 ? -8.523 26.562 16.469 1 74.25 23 GLY B CA 1
ATOM 1335 C C . GLY B 1 23 ? -9.117 27.406 15.367 1 74.25 23 GLY B C 1
ATOM 1336 O O . GLY B 1 23 ? -10.281 27.234 15 1 74.25 23 GLY B O 1
ATOM 1337 N N . GL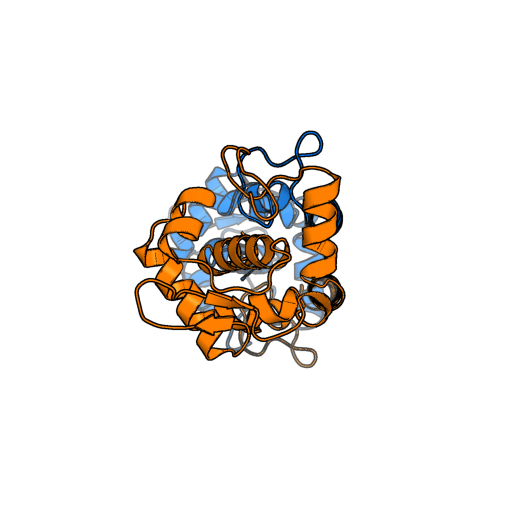Y B 1 24 ? -8.477 28.484 14.859 1 87 24 GLY B N 1
ATOM 1338 C CA . GLY B 1 24 ? -8.992 29.359 13.812 1 87 24 GLY B CA 1
ATOM 1339 C C . GLY B 1 24 ? -8.875 28.75 12.43 1 87 24 GLY B C 1
ATOM 1340 O O . GLY B 1 24 ? -8.328 27.656 12.266 1 87 24 GLY B O 1
ATOM 1341 N N . TYR B 1 25 ? -9.547 29.484 11.539 1 94.62 25 TYR B N 1
ATOM 1342 C CA . TYR B 1 25 ? -9.477 29.047 10.148 1 94.62 25 TYR B CA 1
ATOM 1343 C C . TYR B 1 25 ? -8.109 29.359 9.547 1 94.62 25 TYR B C 1
ATOM 1345 O O . TYR B 1 25 ? -7.535 30.422 9.812 1 94.62 25 TYR B O 1
ATOM 1353 N N . THR B 1 26 ? -7.598 28.422 8.781 1 94.62 26 THR B N 1
ATOM 1354 C CA . THR B 1 26 ? -6.348 28.609 8.055 1 94.62 26 THR B CA 1
ATOM 1355 C C . THR B 1 26 ? -6.598 28.656 6.551 1 94.62 26 THR B C 1
ATOM 1357 O O . THR B 1 26 ? -7.297 27.797 6.004 1 94.62 26 THR B O 1
ATOM 1360 N N . SER B 1 27 ? -5.957 29.672 5.938 1 95.38 27 SER B N 1
ATOM 1361 C CA . SER B 1 27 ? -6.141 29.812 4.496 1 95.38 27 SER B CA 1
ATOM 1362 C C . SER B 1 27 ? -5.523 28.641 3.748 1 95.38 27 SER B C 1
ATOM 1364 O O . SER B 1 27 ? -4.441 28.172 4.105 1 95.38 27 SER B O 1
ATOM 1366 N N . ILE B 1 28 ? -6.262 28.234 2.719 1 96.12 28 ILE B N 1
ATOM 1367 C CA . ILE B 1 28 ? -5.762 27.125 1.901 1 96.12 28 ILE B CA 1
ATOM 1368 C C . ILE B 1 28 ? -4.453 27.531 1.23 1 96.12 28 ILE B C 1
ATOM 1370 O O . ILE B 1 28 ? -3.549 26.719 1.067 1 96.12 28 ILE B O 1
ATOM 1374 N N . LYS B 1 29 ? -4.324 28.781 0.932 1 95.5 29 LYS B N 1
ATOM 1375 C CA . LYS B 1 29 ? -3.1 29.297 0.336 1 95.5 29 LYS B CA 1
ATOM 1376 C C . LYS B 1 29 ? -1.919 29.156 1.29 1 95.5 29 LYS B C 1
ATOM 1378 O O . LYS B 1 29 ? -0.83 28.75 0.88 1 95.5 29 LYS B O 1
ATOM 1383 N N . ASP B 1 30 ? -2.148 29.5 2.496 1 93.38 30 ASP B N 1
ATOM 1384 C CA . ASP B 1 30 ? -1.097 29.359 3.498 1 93.38 30 ASP B CA 1
ATOM 1385 C C . ASP B 1 30 ? -0.667 27.906 3.652 1 93.38 30 ASP B C 1
ATOM 1387 O O . ASP B 1 30 ? 0.528 27.609 3.697 1 93.38 30 ASP B O 1
ATOM 1391 N N . LEU B 1 31 ? -1.586 27.031 3.734 1 94.69 31 LEU B N 1
ATOM 1392 C CA . LEU B 1 31 ? -1.297 25.609 3.857 1 94.69 31 LEU B CA 1
ATOM 1393 C C . LEU B 1 31 ? -0.533 25.094 2.639 1 94.69 31 LEU B C 1
ATOM 1395 O O . LEU B 1 31 ? 0.436 24.344 2.775 1 94.69 31 LEU B O 1
ATOM 1399 N N . SER B 1 32 ? -1.04 25.484 1.517 1 96.44 32 SER B N 1
ATOM 1400 C CA . SER B 1 32 ? -0.398 25.109 0.263 1 96.44 32 SER B CA 1
ATOM 1401 C C . SER B 1 32 ? 1.071 25.516 0.249 1 96.44 32 SER B C 1
ATOM 1403 O O . SER B 1 32 ? 1.941 24.703 -0.092 1 96.44 32 SER B O 1
ATOM 1405 N N . ASN B 1 33 ? 1.382 26.703 0.629 1 94.25 33 ASN B N 1
ATOM 1406 C CA . ASN B 1 33 ? 2.744 27.234 0.657 1 94.25 33 ASN B CA 1
ATOM 1407 C C . ASN B 1 33 ? 3.605 26.5 1.683 1 94.25 33 ASN B C 1
ATOM 1409 O O . ASN B 1 33 ? 4.73 26.094 1.38 1 94.25 33 ASN B O 1
ATOM 1413 N N . LYS B 1 34 ? 3.08 26.312 2.824 1 92.94 34 LYS B N 1
ATOM 1414 C CA . LYS B 1 34 ? 3.842 25.703 3.914 1 92.94 34 LYS B CA 1
ATOM 1415 C C . LYS B 1 34 ? 4.148 24.25 3.619 1 92.94 34 LYS B C 1
ATOM 1417 O O . LYS B 1 34 ? 5.211 23.734 3.99 1 92.94 34 LYS B O 1
ATOM 1422 N N . LEU B 1 35 ? 3.264 23.578 2.959 1 94.56 35 LEU B N 1
ATOM 1423 C CA . LEU B 1 35 ? 3.406 22.156 2.729 1 94.56 35 LEU B CA 1
ATOM 1424 C C . LEU B 1 35 ? 4.004 21.875 1.353 1 94.56 35 LEU B C 1
ATOM 1426 O O . LEU B 1 35 ? 4.32 20.734 1.024 1 94.56 35 LEU B O 1
ATOM 1430 N N . ASP B 1 36 ? 4.109 22.859 0.565 1 93.94 36 ASP B N 1
ATOM 1431 C CA . ASP B 1 36 ? 4.609 22.719 -0.8 1 93.94 36 ASP B CA 1
ATOM 1432 C C . ASP B 1 36 ? 3.752 21.75 -1.609 1 93.94 36 ASP B C 1
ATOM 1434 O O . ASP B 1 36 ? 4.27 20.797 -2.193 1 93.94 36 ASP B O 1
ATOM 1438 N N . ILE B 1 37 ? 2.482 21.922 -1.477 1 95.44 37 ILE B N 1
ATOM 1439 C CA . ILE B 1 37 ? 1.471 21.203 -2.252 1 95.44 37 ILE B CA 1
ATOM 1440 C C . ILE B 1 37 ? 0.665 22.203 -3.08 1 95.44 37 ILE B C 1
ATOM 1442 O O . ILE B 1 37 ? 0.273 23.266 -2.582 1 95.44 37 ILE B O 1
ATOM 1446 N N . SER B 1 38 ? 0.506 21.906 -4.309 1 97.12 38 SER B N 1
ATOM 1447 C CA . SER B 1 38 ? -0.207 22.844 -5.172 1 97.12 38 SER B CA 1
ATOM 1448 C C . SER B 1 38 ? -1.565 23.203 -4.586 1 97.12 38 SER B C 1
ATOM 1450 O O . SER B 1 38 ? -2.246 22.359 -4.004 1 97.12 38 SER B O 1
ATOM 1452 N N . PHE B 1 39 ? -1.992 24.453 -4.836 1 97.44 39 PHE B N 1
ATOM 1453 C CA . PHE B 1 39 ? -3.246 24.984 -4.316 1 97.44 39 PHE B CA 1
ATOM 1454 C C . PHE B 1 39 ? -4.43 24.156 -4.809 1 97.44 39 PHE B C 1
ATOM 1456 O O . PHE B 1 39 ? -5.293 23.766 -4.016 1 97.44 39 PHE B O 1
ATOM 1463 N N . HIS B 1 40 ? -4.453 23.891 -5.988 1 97.31 40 HIS B N 1
ATOM 1464 C CA . HIS B 1 40 ? -5.562 23.156 -6.598 1 97.31 40 HIS B CA 1
ATOM 1465 C C . HIS B 1 40 ? -5.676 21.75 -6.035 1 97.31 40 HIS B C 1
ATOM 1467 O O . HIS B 1 40 ? -6.766 21.312 -5.66 1 97.31 40 HIS B O 1
ATOM 1473 N N . PHE B 1 41 ? -4.598 21.109 -5.945 1 97.44 41 PHE B N 1
ATOM 1474 C CA . PHE B 1 41 ? -4.582 19.75 -5.449 1 97.44 41 PHE B CA 1
ATOM 1475 C C . PHE B 1 41 ? -4.977 19.703 -3.977 1 97.44 41 PHE B C 1
ATOM 1477 O O . PHE B 1 41 ? -5.777 18.859 -3.57 1 97.44 41 PHE B O 1
ATOM 1484 N N . LEU B 1 42 ? -4.465 20.609 -3.238 1 97.94 42 LEU B N 1
ATOM 1485 C CA . LEU B 1 42 ? -4.781 20.656 -1.814 1 97.94 42 LEU B CA 1
ATOM 1486 C C . LEU B 1 42 ? -6.254 20.984 -1.594 1 97.94 42 LEU B C 1
ATOM 1488 O O . LEU B 1 42 ? -6.895 20.422 -0.704 1 97.94 42 LEU B O 1
ATOM 1492 N N . THR B 1 43 ? -6.738 21.844 -2.391 1 97.88 43 THR B N 1
ATOM 1493 C CA . THR B 1 43 ? -8.141 22.234 -2.27 1 97.88 43 THR B CA 1
ATOM 1494 C C . THR B 1 43 ? -9.055 21.016 -2.428 1 97.88 43 THR B C 1
ATOM 1496 O O . THR B 1 43 ? -9.992 20.828 -1.646 1 97.88 43 THR B O 1
ATOM 1499 N N . LYS B 1 44 ? -8.773 20.203 -3.309 1 98.06 44 LYS B N 1
ATOM 1500 C CA . LYS B 1 44 ? -9.57 19.016 -3.535 1 98.06 44 LYS B CA 1
ATOM 1501 C C . LYS B 1 44 ? -9.508 18.062 -2.336 1 98.06 44 LYS B C 1
ATOM 1503 O O . LYS B 1 44 ? -10.523 17.5 -1.931 1 98.06 44 LYS B O 1
ATOM 1508 N N . ILE B 1 45 ? -8.391 17.906 -1.865 1 98.44 45 ILE B N 1
ATOM 1509 C CA . ILE B 1 45 ? -8.172 17.031 -0.72 1 98.44 45 ILE B CA 1
ATOM 1510 C C . ILE B 1 45 ? -8.93 17.562 0.492 1 98.44 45 ILE B C 1
ATOM 1512 O O . ILE B 1 45 ? -9.602 16.812 1.196 1 98.44 45 ILE B O 1
ATOM 1516 N N . LEU B 1 46 ? -8.82 18.891 0.68 1 98.31 46 LEU B N 1
ATOM 1517 C CA . LEU B 1 46 ? -9.477 19.5 1.827 1 98.31 46 LEU B CA 1
ATOM 1518 C C . LEU B 1 46 ? -11 19.453 1.68 1 98.31 46 LEU B C 1
ATOM 1520 O O . LEU B 1 46 ? -11.719 19.328 2.674 1 98.31 46 LEU B O 1
ATOM 1524 N N . GLN B 1 47 ? -11.438 19.5 0.513 1 98.12 47 GLN B N 1
ATOM 1525 C CA . GLN B 1 47 ? -12.859 19.344 0.256 1 98.12 47 GLN B CA 1
ATOM 1526 C C . GLN B 1 47 ? -13.336 17.953 0.646 1 98.12 47 GLN B C 1
ATOM 1528 O O . GLN B 1 47 ? -14.414 17.797 1.222 1 98.12 47 GLN B O 1
ATOM 1533 N N . GLN B 1 48 ? -12.586 16.984 0.341 1 98.31 48 GLN B N 1
ATOM 1534 C CA . GLN B 1 48 ? -12.914 15.609 0.715 1 98.31 48 GLN B CA 1
ATOM 1535 C C . GLN B 1 48 ? -12.953 15.445 2.232 1 98.31 48 GLN B C 1
ATOM 1537 O O . GLN B 1 48 ? -13.852 14.789 2.77 1 98.31 48 GLN B O 1
ATOM 1542 N N . LEU B 1 49 ? -12.047 16.016 2.855 1 98.62 49 LEU B N 1
ATOM 1543 C CA . LEU B 1 49 ? -11.977 15.93 4.309 1 98.62 49 LEU B CA 1
ATOM 1544 C C . LEU B 1 49 ? -13.133 16.672 4.957 1 98.62 49 LEU B C 1
ATOM 1546 O O . LEU B 1 49 ? -13.641 16.266 6.004 1 98.62 49 LEU B O 1
ATOM 1550 N N . THR B 1 50 ? -13.531 17.797 4.336 1 98.5 50 THR B N 1
ATOM 1551 C CA . THR B 1 50 ? -14.688 18.547 4.812 1 98.5 50 THR B CA 1
ATOM 1552 C C . THR B 1 50 ? -15.969 17.75 4.609 1 98.5 50 THR B C 1
ATOM 1554 O O . THR B 1 50 ? -16.812 17.688 5.508 1 98.5 50 THR B O 1
ATOM 1557 N N . ALA B 1 51 ? -16.062 17.156 3.496 1 98.19 51 ALA B N 1
ATOM 1558 C CA . ALA B 1 51 ? -17.234 16.328 3.209 1 98.19 51 ALA B CA 1
ATOM 1559 C C . ALA B 1 51 ? -17.344 15.172 4.199 1 98.19 51 ALA B C 1
ATOM 1561 O O . ALA B 1 51 ? -18.453 14.742 4.535 1 98.19 51 ALA B O 1
ATOM 1562 N N . ALA B 1 52 ? -16.234 14.727 4.691 1 98.12 52 ALA B N 1
ATOM 1563 C CA . ALA B 1 52 ? -16.188 13.633 5.656 1 98.12 52 ALA B CA 1
ATOM 1564 C C . ALA B 1 52 ? -16.359 14.148 7.082 1 98.12 52 ALA B C 1
ATOM 1566 O O . ALA B 1 52 ? -16.219 13.391 8.047 1 98.12 52 ALA B O 1
ATOM 1567 N N . GLU B 1 53 ? -16.516 15.43 7.242 1 98 53 GLU B N 1
ATOM 1568 C CA . GLU B 1 53 ? -16.797 16.109 8.5 1 98 53 GLU B CA 1
ATOM 1569 C C . GLU B 1 53 ? -15.586 16.094 9.422 1 98 53 GLU B C 1
ATOM 1571 O O . GLU B 1 53 ? -15.727 16.141 10.648 1 98 53 GLU B O 1
ATOM 1576 N N . LEU B 1 54 ? -14.453 15.969 8.828 1 97.94 54 LEU B N 1
ATOM 1577 C CA . LEU B 1 54 ? -13.219 16.047 9.602 1 97.94 54 LEU B CA 1
ATOM 1578 C C . LEU B 1 54 ? -12.711 17.484 9.664 1 97.94 54 LEU B C 1
ATOM 1580 O O . LEU B 1 54 ? -11.961 17.844 10.57 1 97.94 54 LEU B O 1
ATOM 1584 N N . LEU B 1 55 ? -13.109 18.25 8.656 1 98 55 LEU B N 1
ATOM 1585 C CA . LEU B 1 55 ? -12.789 19.672 8.594 1 98 55 LEU B CA 1
ATOM 1586 C C . LEU B 1 55 ? -14.055 20.516 8.445 1 98 55 LEU B C 1
ATOM 1588 O O . LEU B 1 55 ? -15.102 19.984 8.062 1 98 55 LEU B O 1
ATOM 1592 N N . GLU B 1 56 ? -13.906 21.719 8.844 1 97.25 56 GLU B N 1
ATOM 1593 C CA . GLU B 1 56 ? -14.859 22.781 8.531 1 97.25 56 GLU B CA 1
ATOM 1594 C C . GLU B 1 56 ? -14.242 23.812 7.602 1 97.25 56 GLU B C 1
ATOM 1596 O O . GLU B 1 56 ? -13.039 24.078 7.66 1 97.25 56 GLU B O 1
ATOM 1601 N N . SER B 1 57 ? -15.117 24.375 6.777 1 96.5 57 SER B N 1
ATOM 1602 C CA . SER B 1 57 ? -14.633 25.391 5.852 1 96.5 57 SER B CA 1
ATOM 1603 C C . SER B 1 57 ? -15.484 26.656 5.926 1 96.5 57 SER B C 1
ATOM 1605 O O . SER B 1 57 ? -16.656 26.609 6.32 1 96.5 57 SER B O 1
ATOM 1607 N N . MET B 1 58 ? -14.805 27.703 5.68 1 95 58 MET B N 1
ATOM 1608 C CA . MET B 1 58 ? -15.453 29.016 5.633 1 95 58 MET B CA 1
ATOM 1609 C C . MET B 1 58 ? -14.953 29.828 4.445 1 95 58 MET B C 1
ATOM 1611 O O . MET B 1 58 ? -13.75 29.953 4.23 1 95 58 MET B O 1
ATOM 1615 N N . LYS B 1 59 ? -15.898 30.391 3.686 1 91 59 LYS B N 1
ATOM 1616 C CA . LYS B 1 59 ? -15.555 31.219 2.527 1 91 59 LYS B CA 1
ATOM 1617 C C . LYS B 1 59 ? -15.211 32.625 2.949 1 91 59 LYS B C 1
ATOM 1619 O O . LYS B 1 59 ? -15.633 33.094 4.016 1 91 59 LYS B O 1
ATOM 1624 N N . GLY B 1 60 ? -14.414 33.344 2.223 1 88.25 60 GLY B N 1
ATOM 1625 C CA . GLY B 1 60 ? -14.133 34.75 2.451 1 88.25 60 GLY B CA 1
ATOM 1626 C C . GLY B 1 60 ? -12.688 35.031 2.822 1 88.25 60 GLY B C 1
ATOM 1627 O O . GLY B 1 60 ? -11.914 34.094 3.025 1 88.25 60 GLY B O 1
ATOM 1628 N N . PRO B 1 61 ? -12.297 36.312 2.967 1 86.56 61 PRO B N 1
ATOM 1629 C CA . PRO B 1 61 ? -10.914 36.719 3.23 1 86.56 61 PRO B CA 1
ATOM 1630 C C . PRO B 1 61 ? -10.383 36.188 4.551 1 86.56 61 PRO B C 1
ATOM 1632 O O . PRO B 1 61 ? -9.172 35.969 4.699 1 86.56 61 PRO B O 1
ATOM 1635 N N . LYS B 1 62 ? -11.203 35.969 5.535 1 88.06 62 LYS B N 1
ATOM 1636 C CA . LYS B 1 62 ? -10.766 35.406 6.816 1 88.06 62 LYS B CA 1
ATOM 1637 C C . LYS B 1 62 ? -11.109 33.938 6.918 1 88.06 62 LYS B C 1
ATOM 1639 O O . LYS B 1 62 ? -11.078 33.344 8.008 1 88.06 62 LYS B O 1
ATOM 1644 N N . GLY B 1 63 ? -11.445 33.406 5.73 1 93.38 63 GLY B N 1
ATOM 1645 C CA . GLY B 1 63 ? -11.875 32 5.742 1 93.38 63 GLY B CA 1
ATOM 1646 C C . GLY B 1 63 ? -10.734 31.031 5.574 1 93.38 63 GLY B C 1
ATOM 1647 O O . GLY B 1 63 ? -9.586 31.344 5.895 1 93.38 63 GLY B O 1
ATOM 1648 N N . GLY B 1 64 ? -11.141 29.766 5.301 1 96.25 64 GLY B N 1
ATOM 1649 C CA . GLY B 1 64 ? -10.219 28.641 5.199 1 96.25 64 GLY B CA 1
ATOM 1650 C C . GLY B 1 64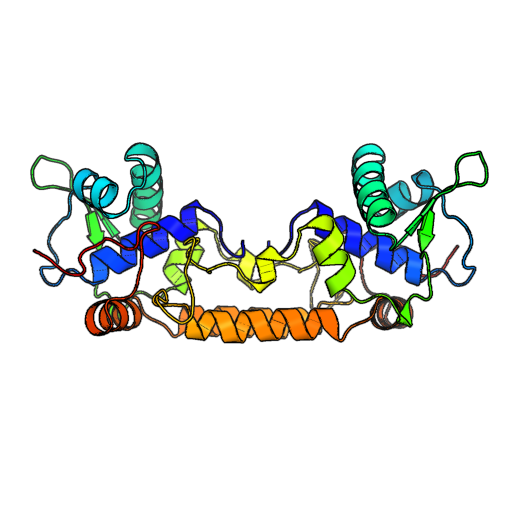 ? -10.773 27.359 5.789 1 96.25 64 GLY B C 1
ATOM 1651 O O . GLY B 1 64 ? -11.953 27.047 5.605 1 96.25 64 GLY B O 1
ATOM 1652 N N . VAL B 1 65 ? -9.82 26.656 6.344 1 96.94 65 VAL B N 1
ATOM 1653 C CA . VAL B 1 65 ? -10.25 25.359 6.887 1 96.94 65 VAL B CA 1
ATOM 1654 C C . VAL B 1 65 ? -9.719 25.203 8.312 1 96.94 65 VAL B C 1
ATOM 1656 O O . VAL B 1 65 ? -8.719 25.828 8.68 1 96.94 65 VAL B O 1
ATOM 1659 N N . ARG B 1 66 ? -10.422 24.469 9.07 1 96.31 66 ARG B N 1
ATOM 1660 C CA . ARG B 1 66 ? -9.984 24.031 10.398 1 96.31 66 ARG B CA 1
ATOM 1661 C C . ARG B 1 66 ? -10.508 22.641 10.719 1 96.31 66 ARG B C 1
ATOM 1663 O O . ARG B 1 66 ? -11.398 22.125 10.039 1 96.31 66 ARG B O 1
ATOM 1670 N N . LEU B 1 67 ? -9.891 22.047 11.727 1 96.62 67 LEU B N 1
ATOM 1671 C CA . LEU B 1 67 ? -10.406 20.75 12.172 1 96.62 67 LEU B CA 1
ATOM 1672 C C . LEU B 1 67 ? -11.82 20.891 12.727 1 96.62 67 LEU B C 1
ATOM 1674 O O . LEU B 1 67 ? -12.133 21.875 13.414 1 96.62 67 LEU B O 1
ATOM 1678 N N . SER B 1 68 ? -12.781 20 12.406 1 94.88 68 SER B N 1
ATOM 1679 C CA . SER B 1 68 ? -14.172 20.062 12.852 1 94.88 68 SER B CA 1
ATOM 1680 C C . SER B 1 68 ? -14.281 19.781 14.344 1 94.88 68 SER B C 1
ATOM 1682 O O . SER B 1 68 ? -15.281 20.141 14.969 1 94.88 68 SER B O 1
ATOM 1684 N N . GLY B 1 69 ? -13.344 19.219 15 1 90.56 69 GLY B N 1
ATOM 1685 C CA . GLY B 1 69 ? -13.305 18.891 16.422 1 90.56 69 GLY B CA 1
ATOM 1686 C C . GLY B 1 69 ? -11.898 18.891 16.984 1 90.56 69 GLY B C 1
ATOM 1687 O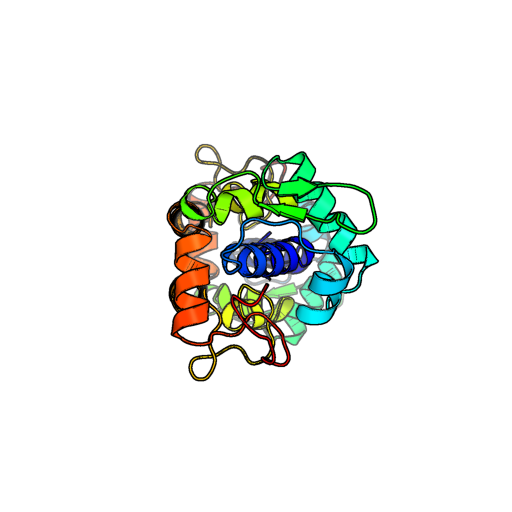 O . GLY B 1 69 ? -10.984 19.469 16.406 1 90.56 69 GLY B O 1
ATOM 1688 N N . GLU B 1 70 ? -11.852 18.328 18.156 1 94.12 70 GLU B N 1
ATOM 1689 C CA . GLU B 1 70 ? -10.539 18.234 18.797 1 94.12 70 GLU B CA 1
ATOM 1690 C C . GLU B 1 70 ? -9.625 17.281 18.031 1 94.12 70 GLU B C 1
ATOM 1692 O O . GLU B 1 70 ? -10.078 16.234 17.562 1 94.12 70 GLU B O 1
ATOM 1697 N N . SER B 1 71 ? -8.367 17.703 17.922 1 94.94 71 SER B N 1
ATOM 1698 C CA . SER B 1 71 ? -7.387 16.875 17.234 1 94.94 71 SER B CA 1
ATOM 1699 C C . SER B 1 71 ? -7.223 15.523 17.938 1 94.94 71 SER B C 1
ATOM 1701 O O . SER B 1 71 ? -6.828 14.539 17.312 1 94.94 71 SER B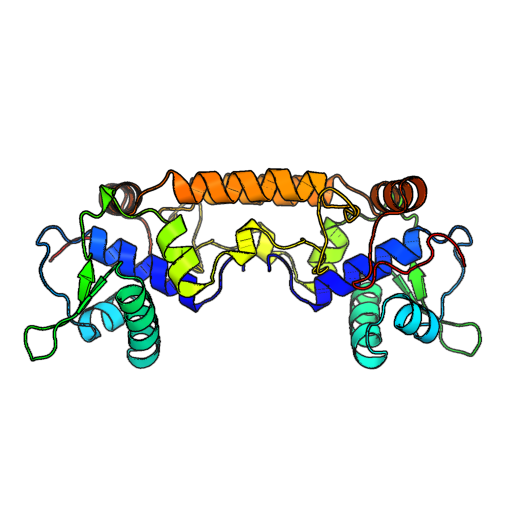 O 1
ATOM 1703 N N . SER B 1 72 ? -7.543 15.43 19.266 1 95.62 72 SER B N 1
ATOM 1704 C CA . SER B 1 72 ? -7.441 14.195 20.031 1 95.62 72 SER B CA 1
ATOM 1705 C C . SER B 1 72 ? -8.531 13.203 19.641 1 95.62 72 SER B C 1
ATOM 1707 O O . SER B 1 72 ? -8.422 12.008 19.922 1 95.62 72 SER B O 1
ATOM 1709 N N . ASP B 1 73 ? -9.578 13.719 18.938 1 95.62 73 ASP B N 1
ATOM 1710 C CA . ASP B 1 73 ? -10.734 12.891 18.609 1 95.62 73 ASP B CA 1
ATOM 1711 C C . ASP B 1 73 ? -10.648 12.359 17.188 1 95.62 73 ASP B C 1
ATOM 1713 O O . ASP B 1 73 ? -11.453 11.523 16.781 1 95.62 73 ASP B O 1
ATOM 1717 N N . ILE B 1 74 ? -9.789 12.859 16.469 1 96.88 74 ILE B N 1
ATOM 1718 C CA . ILE B 1 74 ? -9.633 12.445 15.07 1 96.88 74 ILE B CA 1
ATOM 1719 C C . ILE B 1 74 ? -8.438 11.516 14.945 1 96.88 74 ILE B C 1
ATOM 1721 O O . ILE B 1 74 ? -7.309 11.891 15.266 1 96.88 74 ILE B O 1
ATOM 1725 N N . THR B 1 75 ? -8.695 10.305 14.453 1 97.62 75 THR B N 1
ATOM 1726 C CA . THR B 1 75 ? -7.625 9.32 14.297 1 97.62 75 THR B CA 1
ATOM 1727 C C . THR B 1 75 ? -7.051 9.367 12.883 1 97.62 75 THR B C 1
ATOM 1729 O O . THR B 1 75 ? -7.676 9.922 11.977 1 97.62 75 THR B O 1
ATOM 1732 N N . LEU B 1 76 ? -5.91 8.789 12.719 1 96.94 76 LEU B N 1
ATOM 1733 C CA . LEU B 1 76 ? -5.316 8.688 11.391 1 96.94 76 LEU B CA 1
ATOM 1734 C C . LEU B 1 76 ? -6.168 7.816 10.477 1 96.94 76 LEU B C 1
ATOM 1736 O O . LEU B 1 76 ? -6.246 8.062 9.273 1 96.94 76 LEU B O 1
ATOM 1740 N N . ARG B 1 77 ? -6.781 6.848 11.086 1 97.25 77 ARG B N 1
ATOM 1741 C CA . ARG B 1 77 ? -7.652 5.949 10.328 1 97.25 77 ARG B CA 1
ATOM 1742 C C . ARG B 1 77 ? -8.789 6.719 9.672 1 97.25 77 ARG B C 1
ATOM 1744 O O . ARG B 1 77 ? -9.125 6.465 8.508 1 97.25 77 ARG B O 1
ATOM 1751 N N . GLU B 1 78 ? -9.336 7.637 10.398 1 98.19 78 GLU B N 1
ATOM 1752 C CA . GLU B 1 78 ? -10.445 8.43 9.859 1 98.19 78 GLU B CA 1
ATOM 1753 C C . GLU B 1 78 ? -10 9.258 8.656 1 98.19 78 GLU B C 1
ATOM 1755 O O . GLU B 1 78 ? -10.734 9.391 7.68 1 98.19 78 GLU B O 1
ATOM 1760 N N . VAL B 1 79 ? -8.805 9.789 8.695 1 98.19 79 VAL B N 1
ATOM 1761 C CA . VAL B 1 79 ? -8.273 10.57 7.586 1 98.19 79 VAL B CA 1
ATOM 1762 C C . VAL B 1 79 ? -8.062 9.68 6.371 1 98.19 79 VAL B C 1
ATOM 1764 O O . VAL B 1 79 ? -8.453 10.031 5.254 1 98.19 79 VAL B O 1
ATOM 1767 N N . VAL B 1 80 ? -7.543 8.516 6.598 1 97.38 80 VAL B N 1
ATOM 1768 C CA . VAL B 1 80 ? -7.266 7.582 5.516 1 97.38 80 VAL B CA 1
ATOM 1769 C C . VAL B 1 80 ? -8.57 7.152 4.852 1 97.38 80 VAL B C 1
ATOM 1771 O O . VAL B 1 80 ? -8.688 7.176 3.625 1 97.38 80 VAL B O 1
ATOM 1774 N N . ILE B 1 81 ? -9.578 6.863 5.633 1 97.81 81 ILE B N 1
ATOM 1775 C CA . ILE B 1 81 ? -10.852 6.398 5.102 1 97.81 81 ILE B CA 1
ATOM 1776 C C . ILE B 1 81 ? -11.516 7.52 4.305 1 97.81 81 ILE B C 1
ATOM 1778 O O . ILE B 1 81 ? -12.109 7.273 3.252 1 97.81 81 ILE B O 1
ATOM 1782 N N . ALA B 1 82 ? -11.367 8.664 4.777 1 98.38 82 ALA B N 1
ATOM 1783 C CA . ALA B 1 82 ? -12.016 9.805 4.141 1 98.38 82 ALA B CA 1
ATOM 1784 C C . ALA B 1 82 ? -11.492 10.016 2.725 1 98.38 82 ALA B C 1
ATOM 1786 O O . ALA B 1 82 ? -12.219 10.477 1.844 1 98.38 82 ALA B O 1
ATOM 1787 N N . ILE B 1 83 ? -10.266 9.68 2.486 1 98.06 83 ILE B N 1
ATOM 1788 C CA . ILE B 1 83 ? -9.648 10.016 1.21 1 98.06 83 ILE B CA 1
ATOM 1789 C C . ILE B 1 83 ? -9.508 8.758 0.353 1 98.06 83 ILE B C 1
ATOM 1791 O O . ILE B 1 83 ? -9.945 8.734 -0.8 1 98.06 83 ILE B O 1
ATOM 1795 N N . ASP B 1 84 ? -8.953 7.688 0.963 1 96.12 84 ASP B N 1
ATOM 1796 C CA . ASP B 1 84 ? -8.656 6.48 0.202 1 96.12 84 ASP B CA 1
ATOM 1797 C C . ASP B 1 84 ? -9.781 5.453 0.342 1 96.12 84 ASP B C 1
ATOM 1799 O O . ASP B 1 84 ? -9.82 4.465 -0.392 1 96.12 84 ASP B O 1
ATOM 1803 N N . GLY B 1 85 ? -10.703 5.676 1.257 1 95.75 85 GLY B N 1
ATOM 1804 C CA . GLY B 1 85 ? -11.688 4.652 1.564 1 95.75 85 GLY B CA 1
ATOM 1805 C C . GLY B 1 85 ? -11.141 3.547 2.449 1 95.75 85 GLY B C 1
ATOM 1806 O O . GLY B 1 85 ? -9.984 3.604 2.879 1 95.75 85 GLY B O 1
ATOM 1807 N N . PRO B 1 86 ? -11.953 2.533 2.76 1 94 86 PRO B N 1
ATOM 1808 C CA . PRO B 1 86 ? -11.594 1.492 3.725 1 94 86 PRO B CA 1
ATOM 1809 C C . PRO B 1 86 ? -10.883 0.305 3.074 1 94 86 PRO B C 1
ATOM 1811 O O . PRO B 1 86 ? -10.508 -0.646 3.762 1 94 86 PRO B O 1
ATOM 1814 N N . ASP B 1 87 ? -10.594 0.351 1.838 1 90.31 87 ASP B N 1
ATOM 1815 C CA . ASP B 1 87 ? -10.133 -0.812 1.083 1 90.31 87 ASP B CA 1
ATOM 1816 C C . ASP B 1 87 ? -8.82 -1.345 1.641 1 90.31 87 ASP B C 1
ATOM 1818 O O . ASP B 1 87 ? -8.602 -2.559 1.682 1 90.31 87 ASP B O 1
ATOM 1822 N N . ILE B 1 88 ? -7.93 -0.46 2.049 1 88.88 88 ILE B N 1
ATOM 1823 C CA . ILE B 1 88 ? -6.617 -0.881 2.525 1 88.88 88 ILE B CA 1
ATOM 1824 C C . ILE B 1 88 ? -6.777 -1.802 3.734 1 88.88 88 ILE B C 1
ATOM 1826 O O . ILE B 1 88 ? -5.871 -2.566 4.062 1 88.88 88 ILE B O 1
ATOM 1830 N N . PHE B 1 89 ? -7.926 -1.77 4.34 1 92.06 89 PHE B N 1
ATOM 1831 C CA . PHE B 1 89 ? -8.133 -2.559 5.547 1 92.06 89 PHE B CA 1
ATOM 1832 C C . PHE B 1 89 ? -8.898 -3.838 5.238 1 92.06 89 PHE B C 1
ATOM 1834 O O . PHE B 1 89 ? -9.109 -4.672 6.121 1 92.06 89 PHE B O 1
ATOM 1841 N N . THR B 1 90 ? -9.312 -4.035 3.977 1 90.56 90 THR B N 1
ATOM 1842 C CA . THR B 1 90 ? -10.188 -5.168 3.699 1 90.56 90 THR B CA 1
ATOM 1843 C C . THR B 1 90 ? -9.734 -5.91 2.445 1 90.56 90 THR B C 1
ATOM 1845 O O . THR B 1 90 ? -10.125 -7.059 2.221 1 90.56 90 THR B O 1
ATOM 1848 N N . GLU B 1 91 ? -8.961 -5.332 1.672 1 89.69 91 GLU B N 1
ATOM 1849 C CA . GLU B 1 91 ? -8.656 -5.863 0.344 1 89.69 91 GLU B CA 1
ATOM 1850 C C . GLU B 1 91 ? -7.676 -7.027 0.423 1 89.69 91 GLU B C 1
ATOM 1852 O O . GLU B 1 91 ? -6.809 -7.059 1.295 1 89.69 91 GLU B O 1
ATOM 1857 N N . CYS B 1 92 ? -7.863 -7.918 -0.49 1 92.31 92 CYS B N 1
ATOM 1858 C CA . CYS B 1 92 ? -6.93 -9.023 -0.695 1 92.31 92 CYS B CA 1
ATOM 1859 C C . CYS B 1 92 ? -5.594 -8.516 -1.226 1 92.31 92 CYS B C 1
ATOM 1861 O O . CYS B 1 92 ? -5.559 -7.688 -2.137 1 92.31 92 CYS B O 1
ATOM 1863 N N . VAL B 1 93 ? -4.566 -9.094 -0.686 1 90.31 93 VAL B N 1
ATOM 1864 C CA . VAL B 1 93 ? -3.242 -8.633 -1.094 1 90.31 93 VAL B CA 1
ATOM 1865 C C . VAL B 1 93 ? -2.986 -9.023 -2.549 1 90.31 93 VAL B C 1
ATOM 1867 O O . VAL B 1 93 ? -2.205 -8.375 -3.244 1 90.31 93 VAL B O 1
ATOM 1870 N N . LEU B 1 94 ? -3.668 -10.07 -3.059 1 91.56 94 LEU B N 1
ATOM 1871 C CA . LEU B 1 94 ? -3.514 -10.5 -4.441 1 91.56 94 LEU B CA 1
ATOM 1872 C C . LEU B 1 94 ? -4.594 -9.891 -5.328 1 91.56 94 LEU B C 1
ATOM 1874 O O . LEU B 1 94 ? -4.797 -10.328 -6.461 1 91.56 94 LEU B O 1
ATOM 1878 N N . GLY B 1 95 ? -5.305 -8.984 -4.828 1 89.88 95 GLY B N 1
ATOM 1879 C CA . GLY B 1 95 ? -6.266 -8.227 -5.613 1 89.88 95 GLY B CA 1
ATOM 1880 C C . GLY B 1 95 ? -7.473 -9.047 -6.035 1 89.88 95 GLY B C 1
ATOM 1881 O O . GLY B 1 95 ? -8.086 -8.766 -7.07 1 89.88 95 GLY B O 1
ATOM 1882 N N . LEU B 1 96 ? -7.773 -10 -5.293 1 91.94 96 LEU B N 1
ATOM 1883 C CA . LEU B 1 96 ? -8.844 -10.914 -5.688 1 91.94 96 LEU B CA 1
ATOM 1884 C C . LEU B 1 96 ? -10.156 -10.531 -5.016 1 91.94 96 LEU B C 1
ATOM 1886 O O . LEU B 1 96 ? -10.289 -10.633 -3.793 1 91.94 96 LEU B O 1
ATOM 1890 N N . PRO B 1 97 ? -11.062 -10.156 -5.902 1 86.94 97 PRO B N 1
ATOM 1891 C CA . PRO B 1 97 ? -12.367 -9.891 -5.297 1 86.94 97 PRO B CA 1
ATOM 1892 C C . PRO B 1 97 ? -12.984 -11.125 -4.648 1 86.94 97 PRO B C 1
ATOM 1894 O O . PRO B 1 97 ? -12.852 -12.234 -5.172 1 86.94 97 PRO B O 1
ATOM 1897 N N . GLY B 1 98 ? -13.586 -10.992 -3.484 1 83.25 98 GLY B N 1
ATOM 1898 C CA . GLY B 1 98 ? -14.258 -12.094 -2.816 1 83.25 98 GLY B CA 1
ATOM 1899 C C . GLY B 1 98 ? -13.328 -12.906 -1.932 1 83.25 98 GLY B C 1
ATOM 1900 O O . GLY B 1 98 ? -13.773 -13.82 -1.234 1 83.25 98 GLY B O 1
ATOM 1901 N N . CYS B 1 99 ? -12.062 -12.648 -2.033 1 89.81 99 CYS B N 1
ATOM 1902 C CA . CYS B 1 99 ? -11.148 -13.312 -1.113 1 89.81 99 CYS B CA 1
ATOM 1903 C C . CYS B 1 99 ? -11.555 -13.062 0.334 1 89.81 99 CYS B C 1
ATOM 1905 O O . CYS B 1 99 ? -11.797 -11.922 0.731 1 89.81 99 CYS B O 1
ATOM 1907 N N . GLY B 1 100 ? -11.664 -14.125 1.105 1 87.25 100 GLY B N 1
ATOM 1908 C CA . GLY B 1 100 ? -12.055 -14.078 2.504 1 87.25 100 GLY B CA 1
ATOM 1909 C C . GLY B 1 100 ? -11.828 -15.391 3.232 1 87.25 100 GLY B C 1
ATOM 1910 O O . GLY B 1 100 ? -11.156 -16.281 2.715 1 87.25 100 GLY B O 1
ATOM 1911 N N . SER B 1 101 ? -12.32 -15.453 4.402 1 85.69 101 SER B N 1
ATOM 1912 C CA . SER B 1 101 ? -12.102 -16.625 5.246 1 85.69 101 SER B CA 1
ATOM 1913 C C . SER B 1 101 ? -12.703 -17.875 4.621 1 85.69 101 SER B C 1
ATOM 1915 O O . SER B 1 101 ? -12.188 -18.984 4.809 1 85.69 101 SER B O 1
ATOM 1917 N N . GLU B 1 102 ? -13.703 -17.766 3.824 1 85.31 102 GLU B N 1
ATOM 1918 C CA . GLU B 1 102 ? -14.359 -18.922 3.201 1 85.31 102 GLU B CA 1
ATOM 1919 C C . GLU B 1 102 ? -13.547 -19.438 2.018 1 85.31 102 GLU B C 1
ATOM 1921 O O . GLU B 1 102 ? -13.414 -20.656 1.838 1 85.31 102 GLU B O 1
ATOM 1926 N N . LYS B 1 103 ? -12.969 -18.547 1.192 1 88.25 103 LYS B N 1
ATOM 1927 C CA . LYS B 1 103 ? -12.125 -18.891 0.05 1 88.25 103 LYS B CA 1
ATOM 1928 C C . LYS B 1 103 ? -10.883 -18 0 1 88.25 103 LYS B C 1
ATOM 1930 O O . LYS B 1 103 ? -10.805 -17.078 -0.812 1 88.25 103 LYS B O 1
ATOM 1935 N N . PRO B 1 104 ? -10.016 -18.312 0.799 1 92.75 104 PRO B N 1
ATOM 1936 C CA . PRO B 1 104 ? -8.836 -17.453 0.945 1 92.75 104 PRO B CA 1
ATOM 1937 C C . PRO B 1 104 ? -7.848 -17.625 -0.203 1 92.75 104 PRO B C 1
ATOM 1939 O O . PRO B 1 104 ? -7.879 -18.625 -0.914 1 92.75 104 PRO B O 1
ATOM 1942 N N . CYS B 1 105 ? -7.137 -16.641 -0.391 1 92.56 105 CYS B N 1
ATOM 1943 C CA . CYS B 1 105 ? -5.949 -16.781 -1.224 1 92.56 105 CYS B CA 1
ATOM 1944 C C . CYS B 1 105 ? -4.781 -17.344 -0.417 1 92.56 105 CYS B C 1
ATOM 1946 O O . CYS B 1 105 ? -4.844 -17.406 0.812 1 92.56 105 CYS B O 1
ATOM 1948 N N . PRO B 1 106 ? -3.699 -17.703 -1.062 1 90.81 106 PRO B N 1
ATOM 1949 C CA . PRO B 1 106 ? -2.592 -18.328 -0.337 1 90.81 106 PRO B CA 1
ATOM 1950 C C . PRO B 1 106 ? -1.926 -17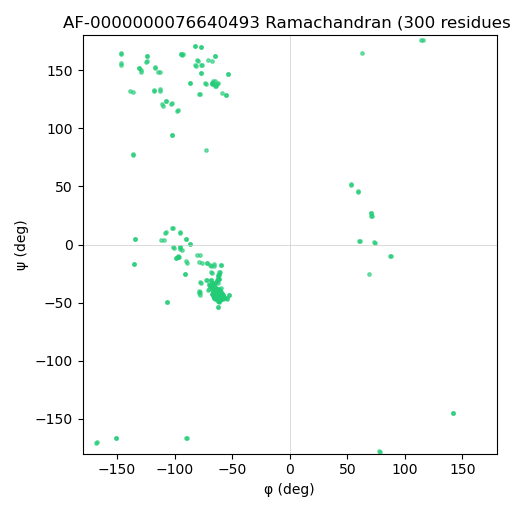.375 0.659 1 90.81 106 PRO B C 1
ATOM 1952 O O . PRO B 1 106 ? -1.258 -17.828 1.593 1 90.81 106 PRO B O 1
ATOM 1955 N N . MET B 1 107 ? -2.141 -16.109 0.534 1 90.12 107 MET B N 1
ATOM 1956 C CA . MET B 1 107 ? -1.504 -15.133 1.411 1 90.12 107 MET B CA 1
ATOM 1957 C C . MET B 1 107 ? -2.516 -14.531 2.381 1 90.12 107 MET B C 1
ATOM 1959 O O . MET B 1 107 ? -2.197 -13.594 3.117 1 90.12 107 MET B O 1
ATOM 1963 N N . HIS B 1 108 ? -3.6 -15.055 2.418 1 92.06 108 HIS B N 1
ATOM 1964 C CA . HIS B 1 108 ? -4.723 -14.422 3.1 1 92.06 108 HIS B CA 1
ATOM 1965 C C . HIS B 1 108 ? -4.441 -14.258 4.59 1 92.06 108 HIS B C 1
ATOM 1967 O O . HIS B 1 108 ? -4.531 -13.148 5.125 1 92.06 108 HIS B O 1
ATOM 1973 N N . ALA B 1 109 ? -4.09 -15.344 5.273 1 89.31 109 ALA B N 1
ATOM 1974 C CA . ALA B 1 109 ? -3.932 -15.328 6.727 1 89.31 109 ALA B CA 1
ATOM 1975 C C . ALA B 1 109 ? -2.773 -14.43 7.145 1 89.31 109 ALA B C 1
ATOM 1977 O O . ALA B 1 109 ? -2.902 -13.633 8.078 1 89.31 109 ALA B O 1
ATOM 1978 N N . MET B 1 110 ? -1.709 -14.562 6.465 1 86.69 110 MET B N 1
ATOM 1979 C CA . MET B 1 110 ? -0.54 -13.758 6.801 1 86.69 110 MET B CA 1
ATOM 1980 C C . MET B 1 110 ? -0.81 -12.273 6.551 1 86.69 110 MET B C 1
ATOM 1982 O O . MET B 1 110 ? -0.428 -11.422 7.355 1 86.69 110 MET B O 1
ATOM 1986 N N . TRP B 1 111 ? -1.473 -12 5.48 1 89.62 111 TRP B N 1
ATOM 1987 C CA . TRP B 1 111 ? -1.793 -10.617 5.148 1 89.62 111 TRP B CA 1
ATOM 1988 C C . TRP B 1 111 ? -2.836 -10.055 6.105 1 89.62 111 TRP B C 1
ATOM 1990 O O . TRP B 1 111 ? -2.756 -8.891 6.504 1 89.62 111 TRP B O 1
ATOM 2000 N N . ALA B 1 112 ? -3.773 -10.844 6.469 1 91.19 112 ALA B N 1
ATOM 2001 C CA . ALA B 1 112 ? -4.824 -10.391 7.375 1 91.19 112 ALA B CA 1
ATOM 2002 C C . ALA B 1 112 ? -4.234 -9.898 8.695 1 91.19 112 ALA B C 1
ATOM 2004 O O . ALA B 1 112 ? -4.66 -8.867 9.219 1 91.19 112 ALA B O 1
ATOM 2005 N N . GLU B 1 113 ? -3.303 -10.609 9.203 1 90.19 113 GLU B N 1
ATOM 2006 C CA . GLU B 1 113 ? -2.652 -10.195 10.445 1 90.19 113 GLU B CA 1
ATOM 2007 C C . GLU B 1 113 ? -1.935 -8.859 10.273 1 90.19 113 GLU B C 1
ATOM 2009 O O . GLU B 1 113 ? -2.066 -7.969 11.117 1 90.19 113 GLU B O 1
ATOM 2014 N N . THR B 1 114 ? -1.175 -8.758 9.227 1 88.56 114 THR B N 1
ATOM 2015 C CA . THR B 1 114 ? -0.449 -7.531 8.93 1 88.56 114 THR B CA 1
ATOM 2016 C C . THR B 1 114 ? -1.417 -6.371 8.719 1 88.56 114 THR B C 1
ATOM 2018 O O . THR B 1 114 ? -1.207 -5.277 9.25 1 88.56 114 THR B O 1
ATOM 2021 N N . ARG B 1 115 ? -2.381 -6.551 7.984 1 90.5 115 ARG B N 1
ATOM 2022 C CA . ARG B 1 115 ? -3.412 -5.559 7.699 1 90.5 115 ARG B CA 1
ATOM 2023 C C . ARG B 1 115 ? -4.09 -5.086 8.977 1 90.5 115 ARG B C 1
ATOM 2025 O O . ARG B 1 115 ? -4.316 -3.887 9.164 1 90.5 115 ARG B O 1
ATOM 2032 N N . ASP B 1 116 ? -4.418 -6.055 9.82 1 92.06 116 ASP B N 1
ATOM 2033 C CA . ASP B 1 116 ? -5.031 -5.719 11.102 1 92.06 116 ASP B CA 1
ATOM 2034 C C . ASP B 1 116 ? -4.098 -4.852 11.945 1 92.06 116 ASP B C 1
ATOM 2036 O O . ASP B 1 116 ? -4.547 -3.928 12.633 1 92.06 116 ASP B O 1
ATOM 2040 N N . ASP B 1 117 ? -2.869 -5.156 11.914 1 89.19 117 ASP B N 1
ATOM 2041 C CA . ASP B 1 117 ? -1.884 -4.363 12.641 1 89.19 117 ASP B CA 1
ATOM 2042 C C . ASP B 1 117 ? -1.827 -2.934 12.109 1 89.19 117 ASP B C 1
ATOM 2044 O O . ASP B 1 117 ? -1.735 -1.979 12.891 1 89.19 117 ASP B O 1
ATOM 2048 N N . ILE B 1 118 ? -1.862 -2.766 10.859 1 90.25 118 ILE B N 1
ATOM 2049 C CA . ILE B 1 118 ? -1.867 -1.447 10.234 1 90.25 118 ILE B CA 1
ATOM 2050 C C . ILE B 1 118 ? -3.109 -0.674 10.672 1 90.25 118 ILE B C 1
ATOM 2052 O O . ILE B 1 118 ? -3.014 0.487 11.078 1 90.25 118 ILE B O 1
ATOM 2056 N N . GLU B 1 119 ? -4.199 -1.318 10.586 1 94.12 119 GLU B N 1
ATOM 2057 C CA . GLU B 1 119 ? -5.449 -0.666 10.953 1 94.12 119 GLU B CA 1
ATOM 2058 C C . GLU B 1 119 ? -5.43 -0.229 12.422 1 94.12 119 GLU B C 1
ATOM 2060 O O . GLU B 1 119 ? -5.832 0.89 12.742 1 94.12 119 GLU B O 1
ATOM 2065 N N . GLN B 1 120 ? -5.016 -1.108 13.242 1 93.56 120 GLN B N 1
ATOM 2066 C CA . GLN B 1 120 ? -4.965 -0.805 14.672 1 93.56 120 GLN B CA 1
ATOM 2067 C C . GLN B 1 120 ? -4.039 0.378 14.945 1 93.56 120 GLN B C 1
ATOM 2069 O O . GLN B 1 120 ? -4.367 1.254 15.75 1 93.56 120 GLN B O 1
ATOM 2074 N N . MET B 1 121 ? -2.928 0.372 14.297 1 89.75 121 MET B N 1
ATOM 2075 C CA . MET B 1 121 ? -1.973 1.466 14.453 1 89.75 121 MET B CA 1
ATOM 2076 C C . MET B 1 121 ? -2.604 2.799 14.055 1 89.75 121 MET B C 1
ATOM 2078 O O . MET B 1 121 ? -2.477 3.787 14.781 1 89.75 121 MET B O 1
ATOM 2082 N N . LEU B 1 122 ? -3.293 2.865 12.984 1 94.38 122 LEU B N 1
ATOM 2083 C CA . LEU B 1 122 ? -3.91 4.09 12.484 1 94.38 122 LEU B CA 1
ATOM 2084 C C . LEU B 1 122 ? -5.109 4.484 13.344 1 94.38 122 LEU B C 1
ATOM 2086 O O . LEU B 1 122 ? -5.395 5.672 13.508 1 94.38 122 LEU B O 1
ATOM 2090 N N . GLN B 1 123 ? -5.754 3.514 13.898 1 96.06 123 GLN B N 1
ATOM 2091 C CA . GLN B 1 123 ? -6.957 3.732 14.695 1 96.06 123 GLN B CA 1
ATOM 2092 C C . GLN B 1 123 ? -6.609 4.254 16.094 1 96.06 123 GLN B C 1
ATOM 2094 O O . GLN B 1 123 ? -7.363 5.035 16.672 1 96.06 123 GLN B O 1
ATOM 2099 N N . THR B 1 124 ? -5.527 3.848 16.594 1 94.94 124 THR B N 1
ATOM 2100 C CA . THR B 1 124 ? -5.203 4.168 17.984 1 94.94 124 THR B CA 1
ATOM 2101 C C . THR B 1 124 ? -4.324 5.418 18.062 1 94.94 124 THR B C 1
ATOM 2103 O O . THR B 1 124 ? -3.955 5.859 19.141 1 94.94 124 THR B O 1
ATOM 2106 N N . THR B 1 125 ? -3.965 5.984 16.969 1 94.62 125 THR B N 1
ATOM 2107 C CA . THR B 1 125 ? -3.162 7.199 16.922 1 94.62 125 THR B CA 1
ATOM 2108 C C . THR B 1 125 ? -4.008 8.391 16.484 1 94.62 125 THR B C 1
ATOM 2110 O O . THR B 1 125 ? -4.621 8.367 15.414 1 94.62 125 THR B O 1
ATOM 2113 N N . SER B 1 126 ? -4.004 9.391 17.328 1 96.31 126 SER B N 1
ATOM 2114 C CA . SER B 1 126 ? -4.754 10.594 17 1 96.31 126 SER B CA 1
ATOM 2115 C C . SER B 1 126 ? -3.869 11.625 16.312 1 96.31 126 SER B C 1
ATOM 2117 O O . SER B 1 126 ? -2.641 11.531 16.359 1 96.31 126 SER B O 1
ATOM 2119 N N . LEU B 1 127 ? -4.566 12.594 15.672 1 96.19 127 LEU B N 1
ATOM 2120 C CA . LEU B 1 127 ? -3.822 13.703 15.094 1 96.19 127 LEU B CA 1
ATOM 2121 C C . LEU B 1 127 ? -3.041 14.461 16.156 1 96.19 127 LEU B C 1
ATOM 2123 O O . LEU B 1 127 ? -1.918 14.906 15.922 1 96.19 127 LEU B O 1
ATOM 2127 N N . GLU B 1 128 ? -3.643 14.586 17.297 1 94.31 128 GLU B N 1
ATOM 2128 C CA . GLU B 1 128 ? -2.994 15.297 18.391 1 94.31 128 GLU B CA 1
ATOM 2129 C C . GLU B 1 128 ? -1.697 14.609 18.812 1 94.31 128 GLU B C 1
ATOM 2131 O O . GLU B 1 128 ? -0.664 15.258 18.969 1 94.31 128 GLU B O 1
ATOM 2136 N N . ASP B 1 129 ? -1.758 13.289 19.016 1 93.12 129 ASP B N 1
ATOM 2137 C CA . ASP B 1 129 ? -0.575 12.516 19.375 1 93.12 129 ASP B CA 1
ATOM 2138 C C . ASP B 1 129 ? 0.567 12.758 18.391 1 93.12 129 ASP B C 1
ATOM 2140 O O . ASP B 1 129 ? 1.69 13.062 18.797 1 93.12 129 ASP B O 1
ATOM 2144 N N . MET B 1 130 ? 0.259 12.781 17.203 1 93.06 130 MET B N 1
ATOM 2145 C CA . MET B 1 130 ? 1.275 12.859 16.172 1 93.06 130 MET B CA 1
ATOM 2146 C C . MET B 1 130 ? 1.792 14.289 16.016 1 93.06 130 MET B C 1
ATOM 2148 O O . MET B 1 130 ? 2.99 14.508 15.836 1 93.06 130 MET B O 1
ATOM 2152 N N . SER B 1 131 ? 0.888 15.188 16.062 1 92.81 131 SER B N 1
ATOM 2153 C CA . SER B 1 131 ? 1.29 16.578 15.922 1 92.81 131 SER B CA 1
ATOM 2154 C C . SER B 1 131 ? 2.139 17.031 17.109 1 92.81 131 SER B C 1
ATOM 2156 O O . SER B 1 131 ? 3.102 17.781 16.938 1 92.81 131 SER B O 1
ATOM 2158 N N . LYS B 1 132 ? 1.782 16.625 18.25 1 91.75 132 LYS B N 1
ATOM 2159 C CA . LYS B 1 132 ? 2.561 16.969 19.438 1 91.75 132 LYS B CA 1
ATOM 2160 C C . LYS B 1 132 ? 3.98 16.406 19.344 1 91.75 132 LYS B C 1
ATOM 2162 O O . LYS B 1 132 ? 4.949 17.125 19.625 1 91.75 132 LYS B O 1
ATOM 2167 N N . GLU B 1 133 ? 3.994 15.211 18.984 1 90.12 133 GLU B N 1
ATOM 2168 C CA . GLU B 1 133 ? 5.312 14.617 18.797 1 90.12 133 GLU B CA 1
ATOM 2169 C C . GLU B 1 133 ? 6.102 15.352 17.719 1 90.12 133 GLU B C 1
ATOM 2171 O O . GLU B 1 133 ? 7.309 15.562 17.859 1 90.12 133 GLU B O 1
ATOM 2176 N N . GLY B 1 134 ? 5.461 15.703 16.719 1 90.5 134 GLY B N 1
ATOM 2177 C CA . GLY B 1 134 ? 6.086 16.453 15.641 1 90.5 134 GLY B CA 1
ATOM 2178 C C . GLY B 1 134 ? 6.668 17.781 16.094 1 90.5 134 GLY B C 1
ATOM 2179 O O . GLY B 1 134 ? 7.789 18.125 15.734 1 90.5 134 GLY B O 1
ATOM 2180 N N . MET B 1 135 ? 5.895 18.453 16.828 1 89.88 135 MET B N 1
ATOM 2181 C CA . MET B 1 135 ? 6.328 19.75 17.344 1 89.88 135 MET B CA 1
ATOM 2182 C C . MET B 1 135 ? 7.484 19.594 18.328 1 89.88 135 MET B C 1
ATOM 2184 O O . MET B 1 135 ? 8.477 20.312 18.234 1 89.88 135 MET B O 1
ATOM 2188 N N . GLU B 1 136 ? 7.336 18.625 19.188 1 89.88 136 GLU B N 1
ATOM 2189 C CA . GLU B 1 136 ? 8.32 18.438 20.25 1 89.88 136 GLU B CA 1
ATOM 2190 C C . GLU B 1 136 ? 9.664 17.984 19.672 1 89.88 136 GLU B C 1
ATOM 2192 O O . GLU B 1 136 ? 10.719 18.406 20.172 1 89.88 136 GLU B O 1
ATOM 2197 N N . GLN B 1 137 ? 9.625 17.266 18.641 1 89.94 137 GLN B N 1
ATOM 2198 C CA . GLN B 1 137 ? 10.852 16.672 18.125 1 89.94 137 GLN B CA 1
ATOM 2199 C C . GLN B 1 137 ? 11.227 17.312 16.781 1 89.94 137 GLN B C 1
ATOM 2201 O O . GLN B 1 137 ? 12.18 16.875 16.125 1 89.94 137 GLN B O 1
ATOM 2206 N N . ASP B 1 138 ? 10.5 18.266 16.391 1 88.88 138 ASP B N 1
ATOM 2207 C CA . ASP B 1 138 ? 10.742 18.969 15.133 1 88.88 138 ASP B CA 1
ATOM 2208 C C . ASP B 1 138 ? 10.828 18 13.961 1 88.88 138 ASP B C 1
ATOM 2210 O O . ASP B 1 138 ? 11.805 18 13.211 1 88.88 138 ASP B O 1
ATOM 2214 N N . LEU B 1 139 ? 9.797 17.203 13.938 1 89.62 139 LEU B N 1
ATOM 2215 C CA . LEU B 1 139 ? 9.773 16.156 12.922 1 89.62 139 LEU B CA 1
ATOM 2216 C C . LEU B 1 139 ? 9.336 16.719 11.57 1 89.62 139 LEU B C 1
ATOM 2218 O O . LEU B 1 139 ? 8.656 17.75 11.508 1 89.62 139 LEU B O 1
ATOM 2222 N N . ARG B 1 140 ? 9.711 15.992 10.555 1 90.31 140 ARG B N 1
ATOM 2223 C CA . ARG B 1 140 ? 9.484 16.484 9.203 1 90.31 140 ARG B CA 1
ATOM 2224 C C . ARG B 1 140 ? 8.086 16.109 8.711 1 90.31 140 ARG B C 1
ATOM 2226 O O . ARG B 1 140 ? 7.617 15 8.945 1 90.31 140 ARG B O 1
ATOM 2233 N N . ILE B 1 141 ? 7.488 17.125 8.016 1 90.94 141 ILE B N 1
ATOM 2234 C CA . ILE B 1 141 ? 6.238 16.781 7.348 1 90.94 141 ILE B CA 1
ATOM 2235 C C . ILE B 1 141 ? 6.246 17.344 5.926 1 90.94 141 ILE B C 1
ATOM 2237 O O . ILE B 1 141 ? 5.238 17.281 5.219 1 90.94 141 ILE B O 1
ATOM 2241 N N . THR B 1 142 ? 7.387 17.953 5.477 1 91.25 142 THR B N 1
ATOM 2242 C CA . THR B 1 142 ? 7.609 18.375 4.102 1 91.25 142 THR B CA 1
ATOM 2243 C C . THR B 1 142 ? 8.875 17.75 3.535 1 91.25 142 THR B C 1
ATOM 2245 O O . THR B 1 142 ? 9.734 17.281 4.289 1 91.25 142 THR B O 1
ATOM 2248 N N . ALA B 1 143 ? 8.945 17.781 2.223 1 85.38 143 ALA B N 1
ATOM 2249 C CA . ALA B 1 143 ? 10.086 17.141 1.569 1 85.38 143 ALA B CA 1
ATOM 2250 C C . ALA B 1 143 ? 11.383 17.875 1.899 1 85.38 143 ALA B C 1
ATOM 2252 O O . ALA B 1 143 ? 12.422 17.234 2.111 1 85.38 143 ALA B O 1
ATOM 2253 N N . ASP B 1 144 ? 11.352 19.125 1.899 1 81.69 144 ASP B N 1
ATOM 2254 C CA . ASP B 1 144 ? 12.555 19.906 2.137 1 81.69 144 ASP B CA 1
ATOM 2255 C C . ASP B 1 144 ? 12.898 19.953 3.625 1 81.69 144 ASP B C 1
ATOM 2257 O O . ASP B 1 144 ? 14.008 20.328 4.004 1 81.69 144 ASP B O 1
ATOM 2261 N N . GLY B 1 145 ? 12.016 19.484 4.422 1 76.19 145 GLY B N 1
ATOM 2262 C CA . GLY B 1 145 ? 12.227 19.438 5.859 1 76.19 145 GLY B CA 1
ATOM 2263 C C . GLY B 1 145 ? 12.109 20.797 6.52 1 76.19 145 GLY B C 1
ATOM 2264 O O . GLY B 1 145 ? 12.359 20.938 7.719 1 76.19 145 GLY B O 1
ATOM 2265 N N . HIS B 1 146 ? 11.82 21.703 5.66 1 77.94 146 HIS B N 1
ATOM 2266 C CA . HIS B 1 146 ? 11.719 23.047 6.199 1 77.94 146 HIS B CA 1
ATOM 2267 C C . HIS B 1 146 ? 10.258 23.469 6.367 1 77.94 146 HIS B C 1
ATOM 2269 O O . HIS B 1 146 ? 9.531 23.594 5.383 1 77.94 146 HIS B O 1
ATOM 2275 N N . PHE B 1 147 ? 9.812 23.266 7.496 1 79.38 147 PHE B N 1
ATOM 2276 C CA . PHE B 1 147 ? 8.484 23.734 7.883 1 79.38 147 PHE B CA 1
ATOM 2277 C C . PHE B 1 147 ? 8.461 24.125 9.359 1 79.38 147 PHE B C 1
ATOM 2279 O O . PHE B 1 147 ? 9.367 23.781 10.117 1 79.38 147 PHE B O 1
ATOM 2286 N N . VAL B 1 148 ? 7.543 25.016 9.641 1 76.94 148 VAL B N 1
ATOM 2287 C CA . VAL B 1 148 ? 7.414 25.391 11.047 1 76.94 148 VAL B CA 1
ATOM 2288 C C . VAL B 1 148 ? 6.102 24.859 11.609 1 76.94 148 VAL B C 1
ATOM 2290 O O . VAL B 1 148 ? 5.031 25.109 11.055 1 76.94 148 VAL B O 1
ATOM 2293 N N . TRP B 1 149 ? 6.344 24.031 12.594 1 85.44 149 TRP B N 1
ATOM 2294 C CA . TRP B 1 149 ? 5.172 23.547 13.312 1 85.44 149 TRP B CA 1
ATOM 2295 C C . TRP B 1 149 ? 4.492 24.672 14.086 1 85.44 149 TRP B C 1
ATOM 2297 O O . TRP B 1 149 ? 5.152 25.609 14.539 1 85.44 149 TRP B O 1
ATOM 2307 N N . GLY B 1 150 ? 3.18 24.422 14.367 1 73.44 150 GLY B N 1
ATOM 2308 C CA . GLY B 1 150 ? 2.461 25.359 15.219 1 73.44 150 GLY B CA 1
ATOM 2309 C C . GLY B 1 150 ? 2.357 26.75 14.617 1 73.44 150 GLY B C 1
ATOM 2310 O O . GLY B 1 150 ? 2.74 26.969 13.461 1 73.44 150 GLY B O 1
ATOM 2311 N N . GLU B 1 151 ? 1.512 27.609 15.094 1 64.25 151 GLU B N 1
ATOM 2312 C CA . GLU B 1 151 ? 1.299 28.984 14.648 1 64.25 151 GLU B CA 1
ATOM 2313 C C . GLU B 1 151 ? 2.58 29.812 14.766 1 64.25 151 GLU B C 1
ATOM 2315 O O . GLU B 1 151 ? 3.363 29.625 15.695 1 64.25 151 GLU B O 1
ATOM 2320 N N . PRO B 1 152 ? 3.016 30.594 13.609 1 46.94 152 PRO B N 1
ATOM 2321 C CA . PRO B 1 152 ? 3.955 31.641 14.039 1 46.94 152 PRO B CA 1
ATOM 2322 C C . PRO B 1 152 ? 3.424 32.469 15.211 1 46.94 152 PRO B C 1
ATOM 2324 O O . PRO B 1 152 ? 2.209 32.531 15.414 1 46.94 152 PRO B O 1
#

Foldseek 3Di:
DLADPLLLLLLLLQLQLLLADPQFFDALVVSCVQQVHDSVSSVVSVVLCVVLQQWDWDDDPRIHIHGNDHQQPAFQLSSRCSRVNCCLLPAAPVRDPPADPVHHDPCRVVVNVVSVVVNVVRGVHTSNNVSVVCQVVVNASHPVSDHHGRDD/DLADPLLLLLLLLQLQLLLADPQFFDALVVSCVQQVHDSVSSVVSVVLCVVLQQWDWDDDPRIHIHGNDHQQPAFQLSSRCSRVNCCLLPAAPVRDPPADPVHHDPCRVVVNVVSVVVNVVRGNHTSNNVSVVCQVVVDASHPVSDHHGYDD

pLDDT: mean 91.7, std 7.41, range [46.94, 98.62]

InterPro domains:
  IPR000944 Transcription regulator Rrf2 [PF02082] (3-132)
  IPR000944 Transcription regulator Rrf2 [PS51197] (2-132)
  IPR000944 Transcription regulator Rrf2 [PTHR33221] (1-137)
  IPR000944 Transcription regulator Rrf2 [TIGR00738] (1-131)
  IPR036388 Winged helix-like DNA-binding domain superfamily [G3DSA:1.10.10.10] (1-141)
  IPR036390 Winged helix DNA-binding domain superfamily [SSF46785] (3-132)

Secondary structure (DSSP, 8-state):
--S-HHHHHHHHHHHHHHH-SS---B-HHHHHHHHT--HHHHHHHHHHHHHTTSEEEE-STT-EEEESS-GGG-BHHHHHHHHH-SGGGT--TT--TT-SSSS--TTHHHHHHHHHHHHHHHHH-BHHHHHHHHHHHT---SSSS---SS--/--S-HHHHHHHHHHHHHHH-SS---B-HHHHHHHHT--HHHHHHHHHHHHHTTSEEEE-STT-EEEESS-GGG-BHHHHHHHHH-SGGGT--TT--TT-SSSS--TTHHHHHHHHHHHHHHHHH-BHHHHHHHHHHHT---SSSS----S--